Protein AF-A0A0F8WTV7-F1 (afdb_monomer_lite)

Secondary structure (DSSP, 8-state):
----HHHHHHHHHHHHHHHHHHHHHHHHHHHHHHHHHHSTTSPPPP--GGGGGG-HHHHHHHHHHHHHH-PPPSS-HHHHHHHHHHHHHHHHHTTHHHHHT-HHHHHHHHHHHHHHHHHS------HHHHHHHHHHHHHHHHHHIIIIIII--HHHHHHHHHSHHHHTHHHHHHHHHHS--HHHHHHHHHHHHHHHHSTTHIIIII-HHHHHHHHHGGG-TT-----GGG-

Organism: NCBI:txid412755

Structure (mmCIF, N/CA/C/O backbone):
data_AF-A0A0F8WTV7-F1
#
_entry.id   AF-A0A0F8WTV7-F1
#
loop_
_atom_site.group_PDB
_atom_site.id
_atom_site.type_symbol
_atom_site.label_atom_id
_atom_site.label_alt_id
_atom_site.label_comp_id
_atom_site.label_asym_id
_atom_site.label_entity_id
_atom_site.label_seq_id
_atom_site.pdbx_PDB_ins_code
_atom_site.Cartn_x
_atom_site.Cartn_y
_atom_site.Cartn_z
_atom_site.occupancy
_atom_site.B_iso_or_equiv
_atom_site.auth_seq_id
_atom_site.auth_comp_id
_atom_site.auth_asym_id
_atom_site.auth_atom_id
_atom_site.pdbx_PDB_model_num
ATOM 1 N N . MET A 1 1 ? -34.586 13.911 9.807 1.00 38.66 1 MET A N 1
ATOM 2 C CA . MET A 1 1 ? -34.012 13.327 8.574 1.00 38.66 1 MET A CA 1
ATOM 3 C C . MET A 1 1 ? -33.167 12.119 8.953 1.00 38.66 1 MET A C 1
ATOM 5 O O . MET A 1 1 ? -31.987 12.263 9.261 1.00 38.66 1 MET A O 1
ATOM 9 N N . ASP A 1 2 ? -33.785 10.939 8.989 1.00 38.50 2 ASP A N 1
ATOM 10 C CA . ASP A 1 2 ? -33.086 9.672 9.208 1.00 38.50 2 ASP A CA 1
ATOM 11 C C . ASP A 1 2 ? -32.260 9.323 7.970 1.00 38.50 2 ASP A C 1
ATOM 13 O O . ASP A 1 2 ? -32.751 8.773 6.988 1.00 38.50 2 ASP A O 1
ATOM 17 N N . TYR A 1 3 ? -30.975 9.673 7.996 1.00 48.12 3 TYR A N 1
ATOM 18 C CA . TYR A 1 3 ? -30.028 9.154 7.017 1.00 48.12 3 TYR A CA 1
ATOM 19 C C . TYR A 1 3 ? -30.036 7.617 7.092 1.00 48.12 3 TYR A C 1
ATOM 21 O O . TYR A 1 3 ? -29.864 7.082 8.193 1.00 48.12 3 TYR A O 1
ATOM 29 N N . PRO A 1 4 ? -30.131 6.880 5.967 1.00 50.66 4 PRO A N 1
ATOM 30 C CA . PRO A 1 4 ? -30.114 5.419 5.953 1.00 50.66 4 PRO A CA 1
ATOM 31 C C . PRO A 1 4 ? -28.695 4.890 6.238 1.00 50.66 4 PRO A C 1
ATOM 33 O O . PRO A 1 4 ? -28.030 4.273 5.406 1.00 50.66 4 PRO A O 1
ATOM 36 N N . ARG A 1 5 ? -28.197 5.101 7.465 1.00 58.62 5 ARG A N 1
ATOM 37 C CA . ARG A 1 5 ? -26.863 4.684 7.933 1.00 58.62 5 ARG A CA 1
ATOM 38 C C . ARG A 1 5 ? -26.673 3.164 7.905 1.00 58.62 5 ARG A C 1
ATOM 40 O O . ARG A 1 5 ? -25.540 2.696 8.013 1.00 58.62 5 ARG A O 1
ATOM 47 N N . ARG A 1 6 ? -27.757 2.387 7.785 1.00 60.12 6 ARG A N 1
ATOM 48 C CA . ARG A 1 6 ? -27.722 0.920 7.711 1.00 60.12 6 ARG A CA 1
ATOM 49 C C . ARG A 1 6 ? -27.284 0.427 6.329 1.00 60.12 6 ARG A C 1
ATOM 51 O O . ARG A 1 6 ? -26.404 -0.425 6.277 1.00 60.12 6 ARG A O 1
ATOM 58 N N . GLN A 1 7 ? -27.810 0.987 5.237 1.00 66.75 7 GLN A N 1
ATOM 59 C CA . GLN A 1 7 ? -27.483 0.537 3.874 1.00 66.75 7 GLN A CA 1
ATOM 60 C C . GLN A 1 7 ? -26.011 0.797 3.515 1.00 66.75 7 GLN A C 1
ATOM 62 O O . GLN A 1 7 ? -25.337 -0.100 3.021 1.00 66.75 7 GLN A O 1
ATOM 67 N N . ILE A 1 8 ? -25.470 1.962 3.889 1.00 73.31 8 ILE A N 1
ATOM 68 C CA . ILE A 1 8 ? -24.065 2.336 3.621 1.00 73.31 8 ILE A CA 1
ATOM 69 C C . ILE A 1 8 ? -23.065 1.396 4.322 1.00 73.31 8 ILE A C 1
ATOM 71 O O . ILE A 1 8 ? -21.963 1.154 3.831 1.00 73.31 8 ILE A O 1
ATOM 75 N N . LYS A 1 9 ? -23.426 0.842 5.487 1.00 78.56 9 LYS A N 1
ATOM 76 C CA . LYS A 1 9 ? -22.561 -0.117 6.193 1.00 78.56 9 LYS A CA 1
ATOM 77 C C . LYS A 1 9 ? -22.479 -1.450 5.455 1.00 78.56 9 LYS A C 1
ATOM 79 O O . LYS A 1 9 ? -21.385 -1.990 5.328 1.00 78.56 9 LYS A O 1
ATOM 84 N N . TRP A 1 10 ? -23.615 -1.959 4.980 1.00 82.62 10 TRP A N 1
ATOM 85 C CA . TRP A 1 10 ? -23.683 -3.232 4.261 1.00 82.62 10 TRP A CA 1
ATOM 86 C C . TRP A 1 10 ? -22.986 -3.167 2.908 1.00 82.62 10 TRP A C 1
ATOM 88 O O . TRP A 1 10 ? -22.203 -4.061 2.603 1.00 82.62 10 TRP A O 1
ATOM 98 N N . THR A 1 11 ? -23.187 -2.088 2.145 1.00 85.81 11 THR A N 1
ATOM 99 C CA . THR A 1 11 ? -22.494 -1.904 0.861 1.00 85.81 11 THR A CA 1
ATOM 100 C C . THR A 1 11 ? -20.982 -1.866 1.048 1.00 85.81 11 THR A C 1
ATOM 102 O O . THR A 1 11 ? -20.262 -2.547 0.327 1.00 85.81 11 THR A O 1
ATOM 105 N N . ARG A 1 12 ? -20.489 -1.165 2.076 1.00 84.75 12 ARG A N 1
ATOM 106 C CA . ARG A 1 12 ? -19.056 -1.148 2.393 1.00 84.75 12 ARG A CA 1
ATOM 107 C C . ARG A 1 12 ? -18.511 -2.540 2.710 1.00 84.75 12 ARG A C 1
ATOM 109 O O . ARG A 1 12 ? -17.446 -2.886 2.213 1.00 84.75 12 ARG A O 1
ATOM 116 N N . TYR A 1 13 ? -19.213 -3.337 3.517 1.00 87.31 13 TYR A N 1
ATOM 117 C CA . TYR A 1 13 ? -18.761 -4.699 3.829 1.00 87.31 13 TYR A CA 1
ATOM 118 C C . TYR A 1 13 ? -18.781 -5.613 2.613 1.00 87.31 13 TYR A C 1
ATOM 120 O O . TYR A 1 13 ? -17.822 -6.351 2.408 1.00 87.31 13 TYR A O 1
ATOM 128 N N . ALA A 1 14 ? -19.820 -5.517 1.784 1.00 89.31 14 ALA A N 1
ATOM 129 C CA . ALA A 1 14 ? -19.896 -6.264 0.537 1.00 89.31 14 ALA A CA 1
ATOM 130 C C . ALA A 1 14 ? -18.709 -5.934 -0.381 1.00 89.31 14 ALA A C 1
ATOM 132 O O . ALA A 1 14 ? -18.043 -6.846 -0.860 1.00 89.31 14 ALA A O 1
ATOM 133 N N . VAL A 1 15 ? -18.382 -4.646 -0.546 1.00 90.44 15 VAL A N 1
ATOM 134 C CA . VAL A 1 15 ? -17.223 -4.211 -1.342 1.00 90.44 15 VAL A CA 1
ATOM 135 C C . VAL A 1 15 ? -15.911 -4.719 -0.740 1.00 90.44 15 VAL A C 1
ATOM 137 O O . VAL A 1 15 ? -15.100 -5.280 -1.466 1.00 90.44 15 VAL A O 1
ATOM 140 N N . GLN A 1 16 ? -15.709 -4.597 0.576 1.00 91.38 16 GLN A N 1
ATOM 141 C CA . GLN A 1 16 ? -14.491 -5.087 1.234 1.00 91.38 16 GLN A CA 1
ATOM 142 C C . GLN A 1 16 ? -14.294 -6.597 1.035 1.00 91.38 16 GLN A C 1
ATOM 144 O O . GLN A 1 16 ? -13.190 -7.034 0.722 1.00 91.38 16 GLN A O 1
ATOM 149 N N . VAL A 1 17 ? -15.352 -7.396 1.204 1.00 91.38 17 VAL A N 1
ATOM 150 C CA . VAL A 1 17 ? -15.290 -8.854 1.009 1.00 91.38 17 VAL A CA 1
ATOM 151 C C . VAL A 1 17 ? -15.051 -9.198 -0.458 1.00 91.38 17 VAL A C 1
ATOM 153 O O . VAL A 1 17 ? -14.198 -10.033 -0.742 1.00 91.38 17 VAL A O 1
ATOM 156 N N . ALA A 1 18 ? -15.739 -8.530 -1.388 1.00 93.19 18 ALA A N 1
ATOM 157 C CA . ALA A 1 18 ? -15.540 -8.738 -2.819 1.00 93.19 18 ALA A CA 1
ATOM 158 C C . ALA A 1 18 ? -14.096 -8.428 -3.239 1.00 93.19 18 ALA A C 1
ATOM 160 O O . ALA A 1 18 ? -13.468 -9.232 -3.922 1.00 93.19 18 ALA A O 1
ATOM 161 N N . VAL A 1 19 ? -13.534 -7.308 -2.777 1.00 91.88 19 VAL A N 1
ATOM 162 C CA . VAL A 1 19 ? -12.144 -6.944 -3.073 1.00 91.88 19 VAL A CA 1
ATOM 163 C C . VAL A 1 19 ? -11.164 -7.944 -2.460 1.00 91.88 19 VAL A C 1
ATOM 165 O O . VAL A 1 19 ? -10.229 -8.358 -3.138 1.00 91.88 19 VAL A O 1
ATOM 168 N N . LEU A 1 20 ? -11.383 -8.389 -1.218 1.00 92.12 20 LEU A N 1
ATOM 169 C CA . LEU A 1 20 ? -10.546 -9.425 -0.607 1.00 92.12 20 LEU A CA 1
ATOM 170 C C . LEU A 1 20 ? -10.604 -10.747 -1.382 1.00 92.12 20 LEU A C 1
ATOM 172 O O . LEU A 1 20 ? -9.561 -11.363 -1.586 1.00 92.12 20 LEU A O 1
ATOM 176 N N . ALA A 1 21 ? -11.785 -11.152 -1.853 1.00 93.38 21 ALA A N 1
ATOM 177 C CA . ALA A 1 21 ? -11.947 -12.347 -2.676 1.00 93.38 21 ALA A CA 1
ATOM 178 C C . ALA A 1 21 ? -11.215 -12.214 -4.022 1.00 93.38 21 ALA A C 1
ATOM 180 O O . ALA A 1 21 ? -10.501 -13.132 -4.418 1.00 93.38 21 ALA A O 1
ATOM 181 N N . ILE A 1 22 ? -11.313 -11.054 -4.682 1.00 92.44 22 ILE A N 1
ATOM 182 C CA . ILE A 1 22 ? -10.579 -10.763 -5.923 1.00 92.44 22 ILE A CA 1
ATOM 183 C C . ILE A 1 22 ? -9.065 -10.792 -5.679 1.00 92.44 22 ILE A C 1
ATOM 185 O O . ILE A 1 22 ? -8.332 -11.391 -6.461 1.00 92.44 22 ILE A O 1
ATOM 189 N N . CYS A 1 23 ? -8.580 -10.193 -4.587 1.00 91.94 23 CYS A N 1
ATOM 190 C CA . CYS A 1 23 ? -7.160 -10.226 -4.235 1.00 91.94 23 CYS A CA 1
ATOM 191 C C . CYS A 1 23 ? -6.673 -11.649 -3.931 1.00 91.94 23 CYS A C 1
ATOM 193 O O . CYS A 1 23 ? -5.584 -12.012 -4.368 1.00 91.94 23 CYS A O 1
ATOM 195 N N . ALA A 1 24 ? -7.464 -12.454 -3.217 1.00 91.75 24 ALA A N 1
ATOM 196 C CA . ALA A 1 24 ? -7.134 -13.850 -2.937 1.00 91.75 24 ALA A CA 1
ATOM 197 C C . ALA A 1 24 ? -7.081 -14.680 -4.228 1.00 91.75 24 ALA A C 1
ATOM 199 O O . ALA A 1 24 ? -6.135 -15.435 -4.434 1.00 91.75 24 ALA A O 1
ATOM 200 N N . TRP A 1 25 ? -8.045 -14.479 -5.130 1.00 92.06 25 TRP A N 1
ATOM 201 C CA . TRP A 1 25 ? -8.069 -15.121 -6.442 1.00 92.06 25 TRP A CA 1
ATOM 202 C C . TRP A 1 25 ? -6.865 -14.729 -7.307 1.00 92.06 25 TRP A C 1
ATOM 204 O O . TRP A 1 25 ? -6.179 -15.594 -7.847 1.00 92.06 25 TRP A O 1
ATOM 214 N N . ALA A 1 26 ? -6.561 -13.431 -7.403 1.00 90.75 26 ALA A N 1
ATOM 215 C CA . ALA A 1 26 ? -5.402 -12.939 -8.144 1.00 90.75 26 ALA A CA 1
ATOM 216 C C . ALA A 1 26 ? -4.084 -13.458 -7.547 1.00 90.75 26 ALA A C 1
ATOM 218 O O . ALA A 1 26 ? -3.185 -13.845 -8.289 1.00 90.75 26 ALA A O 1
ATOM 219 N N . GLY A 1 27 ? -3.980 -13.519 -6.215 1.00 89.75 27 GLY A N 1
ATOM 220 C CA . GLY A 1 27 ? -2.835 -14.110 -5.523 1.00 89.75 27 GLY A CA 1
ATOM 221 C C . GLY A 1 27 ? -2.682 -15.602 -5.816 1.00 89.75 27 GLY A C 1
ATOM 222 O O . GLY A 1 27 ? -1.573 -16.058 -6.075 1.00 89.75 27 GLY A O 1
ATOM 223 N N . TRP A 1 28 ? -3.788 -16.348 -5.856 1.00 90.19 28 TRP A N 1
ATOM 224 C CA . TRP A 1 28 ? -3.787 -17.766 -6.214 1.00 90.19 28 TRP A CA 1
ATOM 225 C C . TRP A 1 28 ? -3.327 -18.000 -7.660 1.00 90.19 28 TRP A C 1
ATOM 227 O O . TRP A 1 28 ? -2.446 -18.826 -7.901 1.00 90.19 28 TRP A O 1
ATOM 237 N N . GLN A 1 29 ? -3.845 -17.223 -8.616 1.00 89.19 29 GLN A N 1
ATOM 238 C CA . GLN A 1 29 ? -3.387 -17.270 -10.009 1.00 89.19 29 GLN A CA 1
ATOM 239 C C . GLN A 1 29 ? -1.901 -16.914 -10.138 1.00 89.19 29 GLN A C 1
ATOM 241 O O . GLN A 1 29 ? -1.160 -17.600 -10.842 1.00 89.19 29 GLN A O 1
ATOM 246 N N . PHE A 1 30 ? -1.451 -15.877 -9.427 1.00 89.75 30 PHE A N 1
ATOM 247 C CA . PHE A 1 30 ? -0.050 -15.465 -9.436 1.00 89.75 30 PHE A CA 1
ATOM 248 C C . PHE A 1 30 ? 0.874 -16.522 -8.822 1.00 89.75 30 PHE A C 1
ATOM 250 O O . PHE A 1 30 ? 1.953 -16.773 -9.348 1.00 89.75 30 PHE A O 1
ATOM 257 N N . TYR A 1 31 ? 0.439 -17.198 -7.758 1.00 89.31 31 TYR A N 1
ATOM 258 C CA . TYR A 1 31 ? 1.177 -18.310 -7.164 1.00 89.31 31 TYR A CA 1
ATOM 259 C C . TYR A 1 31 ? 1.372 -19.461 -8.158 1.00 89.31 31 TYR A C 1
ATOM 261 O O . TYR A 1 31 ? 2.490 -19.943 -8.322 1.00 89.31 31 TYR A O 1
ATOM 269 N N . HIS A 1 32 ? 0.323 -19.848 -8.891 1.00 86.31 32 HIS A N 1
ATOM 270 C CA . HIS A 1 32 ? 0.440 -20.863 -9.944 1.00 86.31 32 HIS A CA 1
ATOM 271 C C . HIS A 1 32 ? 1.334 -20.424 -11.105 1.00 86.31 32 HIS A C 1
ATOM 273 O O . HIS A 1 32 ? 2.112 -21.234 -11.605 1.00 86.31 32 HIS A O 1
ATOM 279 N N . PHE A 1 33 ? 1.270 -19.148 -11.498 1.00 86.88 33 PHE A N 1
ATOM 280 C CA . PHE A 1 33 ? 2.198 -18.576 -12.473 1.00 86.88 33 PHE A CA 1
ATOM 281 C C . PHE A 1 33 ? 3.649 -18.742 -12.007 1.00 86.88 33 PHE A C 1
ATOM 283 O O . PHE A 1 33 ? 4.464 -19.276 -12.749 1.00 86.88 33 PHE A O 1
ATOM 290 N N . VAL A 1 34 ? 3.971 -18.371 -10.765 1.00 87.06 34 VAL A N 1
ATOM 291 C CA . VAL A 1 34 ? 5.335 -18.514 -10.229 1.00 87.06 34 VAL A CA 1
ATOM 292 C C . VAL A 1 34 ? 5.755 -19.983 -10.126 1.00 87.06 34 VAL A C 1
ATOM 294 O O . VAL A 1 34 ? 6.875 -20.320 -10.508 1.00 87.06 34 VAL A O 1
ATOM 297 N N . LEU A 1 35 ? 4.859 -20.874 -9.687 1.00 85.44 35 LEU A N 1
ATOM 298 C CA . LEU A 1 35 ? 5.129 -22.313 -9.631 1.00 85.44 35 LEU A CA 1
ATOM 299 C C . LEU A 1 35 ? 5.441 -22.916 -11.002 1.00 85.44 35 LEU A C 1
ATOM 301 O O . LEU A 1 35 ? 6.305 -23.781 -11.078 1.00 85.44 35 LEU A O 1
ATOM 305 N N . HIS A 1 36 ? 4.782 -22.463 -12.070 1.00 84.31 36 HIS A N 1
ATOM 306 C CA . HIS A 1 36 ? 5.055 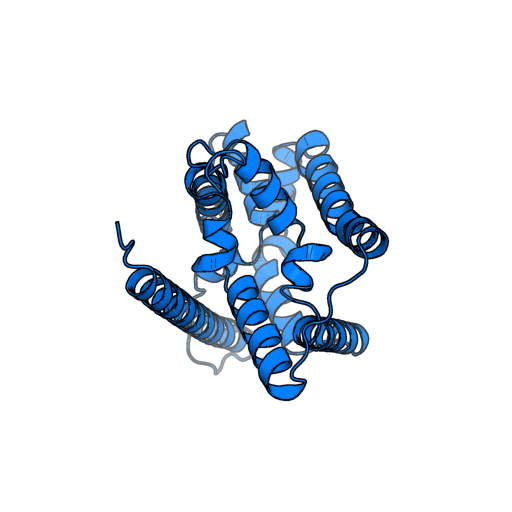-22.927 -13.433 1.00 84.31 36 HIS A CA 1
ATOM 307 C C . HIS A 1 36 ? 6.497 -22.639 -13.874 1.00 84.31 36 HIS A C 1
ATOM 309 O O . HIS A 1 36 ? 7.129 -23.480 -14.508 1.00 84.31 36 HIS A O 1
ATOM 315 N N . TYR A 1 37 ? 7.051 -21.486 -13.487 1.00 81.69 37 TYR A N 1
ATOM 316 C CA . TYR A 1 37 ? 8.451 -21.156 -13.776 1.00 81.69 37 TYR A CA 1
ATOM 317 C C . TYR A 1 37 ? 9.442 -21.805 -12.801 1.00 81.69 37 TYR A C 1
ATOM 319 O O . TYR A 1 37 ? 10.599 -22.005 -13.164 1.00 81.69 37 TYR A O 1
ATOM 327 N N . ALA A 1 38 ? 9.012 -22.149 -11.583 1.00 81.38 38 ALA A N 1
ATOM 328 C CA . ALA A 1 38 ? 9.838 -22.873 -10.614 1.00 81.38 38 ALA A CA 1
ATOM 329 C C . ALA A 1 38 ? 9.904 -24.387 -10.898 1.00 81.38 38 ALA A C 1
ATOM 331 O O . ALA A 1 38 ? 10.934 -25.022 -10.674 1.00 81.38 38 ALA A O 1
ATOM 332 N N . HIS A 1 39 ? 8.816 -24.964 -11.412 1.00 81.31 39 HIS A N 1
ATOM 333 C CA . HIS A 1 39 ? 8.677 -26.377 -11.744 1.00 81.31 39 HIS A CA 1
ATOM 334 C C . HIS A 1 39 ? 8.037 -26.515 -13.137 1.00 81.31 39 HIS A C 1
ATOM 336 O O . HIS A 1 39 ? 6.835 -26.273 -13.273 1.00 81.31 39 HIS A O 1
ATOM 342 N N . PRO A 1 40 ? 8.786 -26.971 -14.162 1.00 72.25 40 PRO A N 1
ATOM 343 C CA . PRO A 1 40 ? 8.299 -27.060 -15.546 1.00 72.25 40 PRO A CA 1
ATOM 344 C C . PRO A 1 40 ? 7.046 -27.932 -15.757 1.00 72.25 40 PRO A C 1
ATOM 346 O O . PRO A 1 40 ? 6.455 -27.910 -16.831 1.00 72.25 40 PRO A O 1
ATOM 349 N N . SER A 1 41 ? 6.650 -28.723 -14.756 1.00 69.88 41 SER A N 1
ATOM 350 C CA . SER A 1 41 ? 5.479 -29.605 -14.768 1.00 69.88 41 SER A CA 1
ATOM 351 C C . SER A 1 41 ? 4.177 -28.949 -14.284 1.00 69.88 41 SER A C 1
ATOM 353 O O . SER A 1 41 ? 3.125 -29.585 -14.356 1.00 69.88 41 SER A O 1
ATOM 355 N N . ALA A 1 42 ? 4.208 -27.710 -13.778 1.00 69.62 42 ALA A N 1
ATOM 356 C CA . ALA A 1 42 ? 2.994 -27.026 -13.325 1.00 69.62 42 ALA A CA 1
ATOM 357 C C . ALA A 1 42 ? 2.154 -26.513 -14.517 1.00 69.62 42 ALA A C 1
ATOM 359 O O . ALA A 1 42 ? 2.711 -26.205 -15.571 1.00 69.62 42 ALA A O 1
ATOM 360 N N . PRO A 1 43 ? 0.820 -26.383 -14.387 1.00 69.44 43 PRO A N 1
ATOM 361 C CA . PRO A 1 43 ? -0.024 -25.836 -15.449 1.00 69.44 43 PRO A CA 1
ATOM 362 C C . PRO A 1 43 ? 0.328 -24.366 -15.754 1.00 69.44 43 PRO A C 1
ATOM 364 O O . PRO A 1 43 ? 0.687 -23.630 -14.831 1.00 69.44 43 PRO A O 1
ATOM 367 N N . PRO A 1 44 ? 0.209 -23.911 -17.017 1.00 68.81 44 PRO A N 1
ATOM 368 C CA . PRO A 1 44 ? 0.526 -22.537 -17.392 1.00 68.81 44 PRO A CA 1
ATOM 369 C C . PRO A 1 44 ? -0.403 -21.555 -16.668 1.00 68.81 44 PRO A C 1
ATOM 371 O O . PRO A 1 44 ? -1.626 -21.613 -16.800 1.00 68.81 44 PRO A O 1
ATOM 374 N N . GLY A 1 45 ? 0.187 -20.652 -15.885 1.00 67.12 45 GLY A N 1
ATOM 375 C CA . GLY A 1 45 ? -0.520 -19.551 -15.234 1.00 67.12 45 GLY A CA 1
ATOM 376 C C . GLY A 1 45 ? -0.458 -18.268 -16.063 1.00 67.12 45 GLY A C 1
ATOM 377 O O . GLY A 1 45 ? 0.460 -18.072 -16.854 1.00 67.12 45 GLY A O 1
ATOM 378 N N . VAL A 1 46 ? -1.411 -17.359 -15.852 1.00 80.00 46 VAL A N 1
ATOM 379 C CA . VAL A 1 46 ? -1.354 -15.983 -16.372 1.00 80.00 46 VAL A CA 1
ATOM 380 C C . VAL A 1 46 ? -0.950 -15.058 -15.229 1.00 80.00 46 VAL A C 1
ATOM 382 O O . VAL A 1 46 ? -1.506 -15.157 -14.136 1.00 80.00 46 VAL A O 1
ATOM 385 N N . ARG A 1 47 ? -0.004 -14.145 -15.473 1.00 83.31 47 ARG A N 1
ATOM 386 C CA . ARG A 1 47 ? 0.378 -13.102 -14.510 1.00 83.31 47 ARG A CA 1
ATOM 387 C C . ARG A 1 47 ? -0.766 -12.083 -14.380 1.00 83.31 47 ARG A C 1
ATOM 389 O O . ARG A 1 47 ? -1.026 -11.364 -15.347 1.00 83.31 47 ARG A O 1
ATOM 396 N N . PRO A 1 48 ? -1.455 -11.980 -13.227 1.00 86.31 48 PRO A N 1
ATOM 397 C CA . PRO A 1 48 ? -2.567 -11.054 -13.094 1.00 86.31 48 PRO A CA 1
ATOM 398 C C . PRO A 1 48 ? -2.050 -9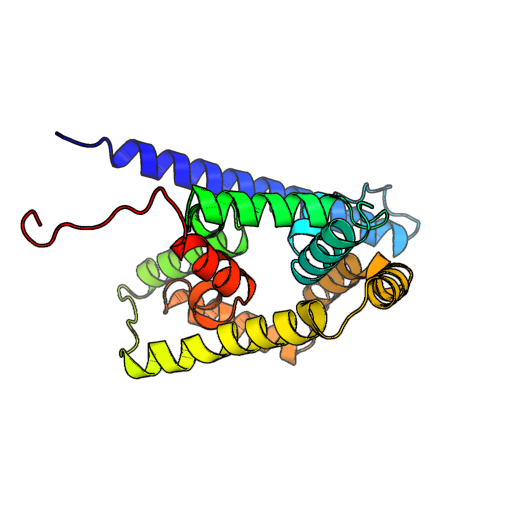.618 -12.895 1.00 86.31 48 PRO A C 1
ATOM 400 O O . PRO A 1 48 ? -1.251 -9.378 -11.986 1.00 86.31 48 PRO A O 1
ATOM 403 N N . PRO A 1 49 ? -2.546 -8.627 -13.662 1.00 86.00 49 PRO A N 1
ATOM 404 C CA . PRO A 1 49 ? -2.089 -7.234 -13.564 1.00 86.00 49 PRO A CA 1
ATOM 405 C C . PRO A 1 49 ? -2.406 -6.598 -12.202 1.00 86.00 49 PRO A C 1
ATOM 407 O O . PRO A 1 49 ? -1.765 -5.638 -11.785 1.00 86.00 49 PRO A O 1
ATOM 410 N N . SER A 1 50 ? -3.377 -7.149 -11.469 1.00 86.25 50 SER A N 1
ATOM 411 C CA . SER A 1 50 ? -3.778 -6.679 -10.140 1.00 86.25 50 SER A CA 1
ATOM 412 C C . SER A 1 50 ? -2.651 -6.735 -9.103 1.00 86.25 50 SER A C 1
ATOM 414 O O . SER A 1 50 ? -2.688 -5.974 -8.136 1.00 86.25 50 SER A O 1
ATOM 416 N N . VAL A 1 51 ? -1.649 -7.603 -9.292 1.00 87.00 51 VAL A N 1
ATOM 417 C CA . VAL A 1 51 ? -0.517 -7.754 -8.359 1.00 87.00 51 VAL A CA 1
ATOM 418 C C . VAL A 1 51 ? 0.340 -6.487 -8.318 1.00 87.00 51 VAL A C 1
ATOM 420 O O . VAL A 1 51 ? 0.838 -6.116 -7.258 1.00 87.00 51 VAL A O 1
ATOM 423 N N . GLU A 1 52 ? 0.420 -5.748 -9.426 1.00 85.88 52 GLU A N 1
ATOM 424 C CA . GLU A 1 52 ? 1.173 -4.489 -9.513 1.00 85.88 52 GLU A CA 1
ATOM 425 C C . GLU A 1 52 ? 0.605 -3.401 -8.586 1.00 85.88 52 GLU A C 1
ATOM 427 O O . GLU A 1 52 ? 1.325 -2.500 -8.157 1.00 85.88 52 GLU A O 1
ATOM 432 N N . GLY A 1 53 ? -0.665 -3.523 -8.179 1.00 85.56 53 GLY A N 1
ATOM 433 C CA . GLY A 1 53 ? -1.286 -2.641 -7.190 1.00 85.56 53 GLY A CA 1
ATOM 434 C C . GLY A 1 53 ? -0.640 -2.704 -5.800 1.00 85.56 53 GLY A C 1
ATOM 435 O O . GLY A 1 53 ? -0.773 -1.758 -5.021 1.00 85.56 53 GLY A O 1
ATOM 436 N N . PHE A 1 54 ? 0.091 -3.779 -5.487 1.00 86.25 54 PHE A N 1
ATOM 437 C CA . PHE A 1 54 ? 0.841 -3.919 -4.234 1.00 86.25 54 PHE A CA 1
ATOM 438 C C . PHE A 1 54 ? 2.228 -3.261 -4.278 1.00 86.25 54 PHE A C 1
ATOM 440 O O . PHE A 1 54 ? 2.921 -3.242 -3.261 1.00 86.25 54 PHE A O 1
ATOM 447 N N . LEU A 1 55 ? 2.615 -2.663 -5.414 1.00 88.25 55 LEU A N 1
ATOM 448 C CA . LEU A 1 55 ? 3.913 -2.019 -5.625 1.00 88.25 55 LEU A CA 1
ATOM 449 C C . LEU A 1 55 ? 3.790 -0.495 -5.778 1.00 88.25 55 LEU A C 1
ATOM 451 O O . LEU A 1 55 ? 4.020 0.060 -6.856 1.00 88.25 55 LEU A O 1
ATOM 455 N N . PRO A 1 56 ? 3.484 0.233 -4.686 1.00 84.69 56 PRO A N 1
ATOM 456 C CA . PRO A 1 56 ? 3.242 1.672 -4.740 1.00 84.69 56 PRO A CA 1
ATOM 457 C C . PRO A 1 56 ? 4.484 2.474 -5.145 1.00 84.69 56 PRO A C 1
ATOM 459 O O . PRO A 1 56 ? 4.348 3.543 -5.730 1.00 84.69 56 PRO A O 1
ATOM 462 N N . ILE A 1 57 ? 5.691 1.971 -4.854 1.00 87.81 57 ILE A N 1
ATOM 463 C CA . ILE A 1 57 ? 6.951 2.609 -5.260 1.00 87.81 57 ILE A CA 1
ATOM 464 C C . ILE A 1 57 ? 7.084 2.580 -6.788 1.00 87.81 57 ILE A C 1
ATOM 466 O O . ILE A 1 57 ? 7.367 3.611 -7.394 1.00 87.81 57 ILE A O 1
ATOM 470 N N . GLY A 1 58 ? 6.808 1.424 -7.404 1.00 87.12 58 GLY A N 1
ATOM 471 C CA . GLY A 1 58 ? 6.778 1.278 -8.859 1.00 87.12 58 GLY A CA 1
ATOM 472 C C . GLY A 1 58 ? 5.719 2.181 -9.489 1.00 87.12 58 GLY A C 1
ATOM 473 O O . GLY A 1 58 ? 6.031 2.924 -10.414 1.00 87.12 58 GLY A O 1
ATOM 474 N N . GLY A 1 59 ? 4.512 2.217 -8.913 1.00 89.44 59 GLY A N 1
ATOM 475 C CA . GLY A 1 59 ? 3.443 3.120 -9.355 1.00 89.44 59 GLY A CA 1
ATOM 476 C C . GLY A 1 59 ? 3.815 4.607 -9.270 1.00 89.44 59 GLY A C 1
ATOM 477 O O . GLY A 1 59 ? 3.512 5.370 -10.187 1.00 89.44 59 GLY A O 1
ATOM 478 N N . PHE A 1 60 ? 4.523 5.030 -8.216 1.00 91.38 60 PHE A N 1
ATOM 479 C CA . PHE A 1 60 ? 4.986 6.414 -8.074 1.00 91.38 60 PHE A CA 1
ATOM 480 C C . PHE A 1 60 ? 6.080 6.777 -9.088 1.00 91.38 60 PHE A C 1
ATOM 482 O O . PHE A 1 60 ? 6.019 7.848 -9.695 1.00 91.38 60 PHE A O 1
ATOM 489 N N . MET A 1 61 ? 7.046 5.880 -9.317 1.00 90.25 61 MET A N 1
ATOM 490 C CA . MET A 1 61 ? 8.068 6.056 -10.356 1.00 90.25 61 MET A CA 1
ATOM 491 C C . MET A 1 61 ? 7.438 6.140 -11.749 1.00 90.25 61 MET A C 1
ATOM 493 O O . MET A 1 61 ? 7.776 7.045 -12.511 1.00 90.25 61 MET A O 1
ATOM 497 N N . ALA A 1 62 ? 6.484 5.255 -12.057 1.00 90.31 62 ALA A N 1
ATOM 498 C CA . ALA A 1 62 ? 5.783 5.240 -13.337 1.00 90.31 62 ALA A CA 1
ATOM 499 C C . ALA A 1 62 ? 4.949 6.515 -13.546 1.00 90.31 62 ALA A C 1
ATOM 501 O O . ALA A 1 62 ? 4.976 7.096 -14.629 1.00 90.31 62 ALA A O 1
ATOM 502 N N . LEU A 1 63 ? 4.284 7.017 -12.496 1.00 90.88 63 LEU A N 1
ATOM 503 C CA . LEU A 1 63 ? 3.576 8.299 -12.543 1.00 90.88 63 LEU A CA 1
ATOM 504 C C . LEU A 1 63 ? 4.527 9.463 -12.844 1.00 90.88 63 LEU A C 1
ATOM 506 O O . LEU A 1 63 ? 4.234 10.275 -13.719 1.00 90.88 63 LEU A O 1
ATOM 510 N N . LYS A 1 64 ? 5.667 9.551 -12.146 1.00 89.81 64 LYS A N 1
ATOM 511 C CA . LYS A 1 64 ? 6.660 10.603 -12.403 1.00 89.81 64 LYS A CA 1
ATOM 512 C C . LYS A 1 64 ? 7.220 10.508 -13.822 1.00 89.81 64 LYS A C 1
ATOM 514 O O . LYS A 1 64 ? 7.337 11.531 -14.491 1.00 89.81 64 LYS A O 1
ATOM 519 N N . TYR A 1 65 ? 7.562 9.301 -14.268 1.00 90.31 65 TYR A N 1
ATOM 520 C CA . TYR A 1 65 ? 8.068 9.070 -15.615 1.00 90.31 65 TYR A CA 1
ATOM 521 C C . TYR A 1 65 ? 7.057 9.552 -16.658 1.00 90.31 65 TYR A C 1
ATOM 523 O O . TYR A 1 65 ? 7.395 10.409 -17.468 1.00 90.31 65 TYR A O 1
ATOM 531 N N . PHE A 1 66 ? 5.794 9.132 -16.545 1.00 91.75 66 PHE A N 1
ATOM 532 C CA . PHE A 1 66 ? 4.715 9.566 -17.431 1.00 91.75 66 PHE A CA 1
ATOM 533 C C . PHE A 1 66 ? 4.517 11.089 -17.444 1.00 91.75 66 PHE A C 1
ATOM 535 O O . PHE A 1 66 ? 4.346 11.680 -18.510 1.00 91.75 66 PHE A O 1
ATOM 542 N N . LEU A 1 67 ? 4.563 11.753 -16.284 1.00 90.81 67 LEU A N 1
ATOM 543 C CA . LEU A 1 67 ? 4.415 13.211 -16.210 1.00 90.81 67 LEU A CA 1
ATOM 544 C C . LEU A 1 67 ? 5.530 13.960 -16.954 1.00 90.81 67 LEU A C 1
ATOM 546 O O . LEU A 1 67 ? 5.274 15.036 -17.492 1.00 90.81 67 LEU A O 1
ATOM 550 N N . LEU A 1 68 ? 6.740 13.396 -16.996 1.00 89.75 68 LEU A N 1
ATOM 551 C CA . LEU A 1 68 ? 7.910 14.030 -17.606 1.00 89.75 68 LEU A CA 1
ATOM 552 C C . LEU A 1 68 ? 8.104 13.648 -19.079 1.00 89.75 68 LEU A C 1
ATOM 554 O O . LEU A 1 68 ? 8.501 14.497 -19.870 1.00 89.75 68 LEU A O 1
ATOM 558 N N . THR A 1 69 ? 7.828 12.399 -19.461 1.00 88.75 69 THR A N 1
ATOM 559 C CA . THR A 1 69 ? 8.104 11.876 -20.813 1.00 88.75 69 THR A CA 1
ATOM 560 C C . THR A 1 69 ? 6.854 11.664 -21.660 1.00 88.75 69 THR A C 1
ATOM 562 O O . THR A 1 69 ? 6.976 11.481 -22.866 1.00 88.75 69 THR A O 1
ATOM 565 N N . ARG A 1 70 ? 5.658 11.684 -21.052 1.00 89.62 70 ARG A N 1
ATOM 566 C CA . ARG A 1 70 ? 4.371 11.290 -21.666 1.00 89.62 70 ARG A CA 1
ATOM 567 C C . ARG A 1 70 ? 4.300 9.827 -22.118 1.00 89.62 70 ARG A C 1
ATOM 569 O O . ARG A 1 70 ? 3.355 9.454 -22.807 1.00 89.62 70 ARG A O 1
ATOM 576 N N . ILE A 1 71 ? 5.250 8.992 -21.698 1.00 86.00 71 ILE A N 1
ATOM 577 C CA . ILE A 1 71 ? 5.311 7.566 -22.034 1.00 86.00 71 ILE A CA 1
ATOM 578 C C . ILE A 1 71 ? 4.847 6.748 -20.825 1.00 86.00 71 ILE A C 1
ATOM 580 O O . ILE A 1 71 ? 5.250 7.015 -19.691 1.00 86.00 71 ILE A O 1
ATOM 584 N N . ILE A 1 72 ? 3.980 5.763 -21.063 1.00 84.38 72 ILE A N 1
ATOM 585 C CA . ILE A 1 72 ? 3.537 4.809 -20.039 1.00 84.38 72 ILE A CA 1
ATOM 586 C C . ILE A 1 72 ? 4.610 3.726 -19.890 1.00 84.38 72 ILE A C 1
ATOM 588 O O . ILE A 1 72 ? 5.167 3.278 -20.890 1.00 84.38 72 ILE A O 1
ATOM 592 N N . ASP A 1 73 ? 4.892 3.316 -18.652 1.00 78.50 73 ASP A N 1
ATOM 593 C CA . ASP A 1 73 ? 5.823 2.221 -18.371 1.00 78.50 73 ASP A CA 1
ATOM 594 C C . ASP A 1 73 ? 5.398 0.937 -19.120 1.00 78.50 73 ASP A C 1
ATOM 596 O O . ASP A 1 73 ? 4.285 0.449 -18.896 1.00 78.50 73 ASP A O 1
ATOM 600 N N . PRO A 1 74 ? 6.250 0.387 -20.008 1.00 74.00 74 PRO A N 1
ATOM 601 C CA . PRO A 1 74 ? 5.928 -0.814 -20.769 1.00 74.00 74 PRO A CA 1
ATOM 602 C C . PRO A 1 74 ? 5.956 -2.103 -19.932 1.00 74.00 74 PRO A C 1
ATOM 604 O O . PRO A 1 74 ? 5.424 -3.113 -20.387 1.00 74.00 74 PRO A O 1
ATOM 607 N N . ILE A 1 75 ? 6.575 -2.103 -18.744 1.00 78.25 75 ILE A N 1
ATOM 608 C CA . ILE A 1 75 ? 6.773 -3.317 -17.933 1.00 78.25 75 ILE A CA 1
ATOM 609 C C . ILE A 1 75 ? 5.630 -3.506 -16.934 1.00 78.25 75 ILE A C 1
ATOM 611 O O . ILE A 1 75 ? 5.043 -4.589 -16.877 1.00 78.25 75 ILE A O 1
ATOM 615 N N . HIS A 1 76 ? 5.290 -2.459 -16.174 1.00 79.62 76 HIS A N 1
ATOM 616 C CA . HIS A 1 76 ? 4.209 -2.485 -15.183 1.00 79.62 76 HIS A CA 1
ATOM 617 C C . HIS A 1 76 ? 3.156 -1.385 -15.427 1.00 79.62 76 HIS A C 1
ATOM 619 O O . HIS A 1 76 ? 2.951 -0.494 -14.589 1.00 79.62 76 HIS A O 1
ATOM 625 N N . PRO A 1 77 ? 2.437 -1.426 -16.570 1.00 83.69 77 PRO A N 1
ATOM 626 C CA . PRO A 1 77 ? 1.444 -0.408 -16.908 1.00 83.69 77 PRO A CA 1
ATOM 627 C C . PRO A 1 77 ? 0.247 -0.407 -15.945 1.00 83.69 77 PRO A C 1
ATOM 629 O O . PRO A 1 77 ? -0.372 0.639 -15.726 1.00 83.69 77 PRO A O 1
ATOM 632 N N . ALA A 1 78 ? -0.084 -1.551 -15.333 1.00 84.88 78 ALA A N 1
ATOM 633 C CA . ALA A 1 78 ? -1.199 -1.636 -14.396 1.00 84.88 78 ALA A CA 1
ATOM 634 C C . ALA A 1 78 ? -0.858 -0.960 -13.061 1.00 84.88 78 ALA A C 1
ATOM 636 O O . ALA A 1 78 ? -1.719 -0.294 -12.482 1.00 84.88 78 ALA A O 1
ATOM 637 N N . GLY A 1 79 ? 0.399 -1.043 -12.612 1.00 85.69 79 GLY A N 1
ATOM 638 C CA . GLY A 1 79 ? 0.892 -0.332 -11.431 1.00 85.69 79 GLY A CA 1
ATOM 639 C C . GLY A 1 79 ? 0.659 1.180 -11.515 1.00 85.69 79 GLY A C 1
ATOM 640 O O . GLY A 1 79 ? 0.163 1.782 -10.560 1.00 85.69 79 GLY A O 1
ATOM 641 N N . PHE A 1 80 ? 0.924 1.784 -12.680 1.00 87.62 80 PHE A N 1
ATOM 642 C CA . PHE A 1 80 ? 0.622 3.195 -12.945 1.00 87.62 80 PHE A CA 1
ATOM 643 C C . PHE A 1 80 ? -0.876 3.502 -12.817 1.00 87.62 80 PHE A C 1
ATOM 645 O O . PHE A 1 80 ? -1.256 4.408 -12.073 1.00 87.62 80 PHE A O 1
ATOM 652 N N . ILE A 1 81 ? -1.731 2.737 -13.504 1.00 88.44 81 ILE A N 1
ATOM 653 C CA . ILE A 1 81 ? -3.182 2.984 -13.538 1.00 88.44 81 ILE A CA 1
ATOM 654 C C . ILE A 1 81 ? -3.797 2.824 -12.144 1.00 88.44 81 ILE A C 1
ATOM 656 O O . ILE A 1 81 ? -4.572 3.678 -11.709 1.00 88.44 81 ILE A O 1
ATOM 660 N N . ILE A 1 82 ? -3.437 1.762 -11.417 1.00 88.50 82 ILE A N 1
ATOM 661 C CA . ILE A 1 82 ? -3.947 1.500 -10.064 1.00 88.50 82 ILE A CA 1
ATOM 662 C C . ILE A 1 82 ? -3.495 2.607 -9.108 1.00 88.50 82 ILE A C 1
ATOM 664 O O . ILE A 1 82 ? -4.299 3.113 -8.319 1.00 88.50 82 ILE A O 1
ATOM 668 N N . PHE A 1 83 ? -2.229 3.026 -9.193 1.00 89.62 83 PHE A N 1
ATOM 669 C CA . PHE A 1 83 ? -1.704 4.102 -8.359 1.00 89.62 83 PHE A CA 1
ATOM 670 C C . PHE A 1 83 ? -2.386 5.441 -8.662 1.00 89.62 83 PHE A C 1
ATOM 672 O O . PHE A 1 83 ? -2.849 6.111 -7.739 1.00 89.62 83 PHE A O 1
ATOM 679 N N . ALA A 1 84 ? -2.533 5.800 -9.940 1.00 88.44 84 ALA A N 1
ATOM 680 C CA . ALA A 1 84 ? -3.244 7.004 -10.362 1.00 88.44 84 ALA A CA 1
ATOM 681 C C . ALA A 1 84 ? -4.714 6.984 -9.910 1.00 88.44 84 ALA A C 1
ATOM 683 O O . ALA A 1 84 ? -5.195 7.955 -9.324 1.00 88.44 84 ALA A O 1
ATOM 684 N N . GLY A 1 85 ? -5.411 5.858 -10.090 1.00 88.06 85 GLY A N 1
ATOM 685 C CA . GLY A 1 85 ? -6.779 5.667 -9.609 1.00 88.06 85 GLY A CA 1
ATOM 686 C C . GLY A 1 85 ? -6.891 5.824 -8.091 1.00 88.06 85 GLY A C 1
ATOM 687 O O . GLY A 1 85 ? -7.834 6.436 -7.585 1.00 88.06 85 GLY A O 1
ATOM 688 N N . ALA A 1 86 ? -5.898 5.356 -7.340 1.00 87.25 86 ALA A N 1
ATOM 689 C CA . ALA A 1 86 ? -5.875 5.552 -5.901 1.00 87.25 86 ALA A CA 1
ATOM 690 C C . ALA A 1 86 ? -5.631 7.008 -5.476 1.00 87.25 86 ALA A C 1
ATOM 692 O O . ALA A 1 86 ? -6.250 7.477 -4.520 1.00 87.25 86 ALA A O 1
ATOM 693 N N . LEU A 1 87 ? -4.782 7.750 -6.194 1.00 88.31 87 LEU A N 1
ATOM 694 C CA . LEU A 1 87 ? -4.602 9.187 -5.963 1.00 88.31 87 LEU A CA 1
ATOM 695 C C . LEU A 1 87 ? -5.889 9.961 -6.264 1.00 88.31 87 LEU A C 1
ATOM 697 O O . LEU A 1 87 ? -6.306 10.790 -5.458 1.00 88.31 87 LEU A O 1
ATOM 701 N N . LEU A 1 88 ? -6.551 9.652 -7.383 1.00 87.44 88 LEU A N 1
ATOM 702 C CA . LEU A 1 88 ? -7.819 10.273 -7.767 1.00 87.44 88 LEU A CA 1
ATOM 703 C C . LEU A 1 88 ? -8.912 9.970 -6.742 1.00 87.44 88 LEU A C 1
ATOM 705 O O . LEU A 1 88 ? -9.584 10.877 -6.257 1.00 87.44 88 LEU A O 1
ATOM 709 N N . THR A 1 89 ? -9.060 8.709 -6.339 1.00 85.06 89 THR A N 1
ATOM 710 C CA . THR A 1 89 ? -10.027 8.348 -5.294 1.00 85.06 89 THR A CA 1
ATOM 711 C C . THR A 1 89 ? -9.685 8.980 -3.948 1.00 85.06 89 THR A C 1
ATOM 713 O O . THR A 1 89 ? -10.604 9.320 -3.208 1.00 85.06 89 THR A O 1
ATOM 716 N N . ALA A 1 90 ? -8.413 9.212 -3.619 1.00 84.19 90 ALA A N 1
ATOM 717 C CA . ALA A 1 90 ? -8.058 9.967 -2.421 1.00 84.19 90 ALA A CA 1
ATOM 718 C C . ALA A 1 90 ? -8.368 11.468 -2.541 1.00 84.19 90 ALA A C 1
ATOM 720 O O . ALA A 1 90 ? -8.793 12.087 -1.564 1.00 84.19 90 ALA A O 1
ATOM 721 N N . LEU A 1 91 ? -8.222 12.047 -3.733 1.00 83.50 91 LEU A N 1
ATOM 722 C CA . LEU A 1 91 ? -8.563 13.442 -4.000 1.00 83.50 91 LEU A CA 1
ATOM 723 C C . LEU A 1 91 ? -10.080 13.670 -3.944 1.00 83.50 91 LEU A C 1
ATOM 725 O O . LEU A 1 91 ? -10.538 14.608 -3.298 1.00 83.50 91 LEU A O 1
ATOM 729 N N . PHE A 1 92 ? -10.882 12.791 -4.545 1.00 81.69 92 PHE A N 1
ATOM 730 C CA . PHE A 1 92 ? -12.339 12.944 -4.569 1.00 81.69 92 PHE A CA 1
ATOM 731 C C . PHE A 1 92 ? -13.014 12.357 -3.328 1.00 81.69 92 PHE A C 1
ATOM 733 O O . PHE A 1 92 ? -13.808 13.028 -2.683 1.00 81.69 92 PHE A O 1
ATOM 740 N N . ALA A 1 93 ? -12.671 11.130 -2.941 1.00 78.12 93 ALA A N 1
ATOM 741 C CA . ALA A 1 93 ? -13.324 10.392 -1.858 1.00 78.12 93 ALA A CA 1
ATOM 742 C C . ALA A 1 93 ? -12.502 10.353 -0.553 1.00 78.12 93 ALA A C 1
ATOM 744 O O . ALA A 1 93 ? -12.777 9.545 0.341 1.00 78.12 93 ALA A O 1
ATOM 745 N N . ARG A 1 94 ? -11.503 11.230 -0.395 1.00 77.19 94 ARG A N 1
ATOM 746 C CA . ARG A 1 94 ? -10.702 11.390 0.828 1.00 77.19 94 ARG A CA 1
ATOM 747 C C . ARG A 1 94 ? -10.028 10.083 1.279 1.00 77.19 94 ARG A C 1
ATOM 749 O O . ARG A 1 94 ? -9.092 9.597 0.663 1.00 77.19 94 ARG A O 1
ATOM 756 N N . LYS A 1 95 ? -10.491 9.479 2.379 1.00 70.62 95 LYS A N 1
ATOM 757 C CA . LYS A 1 95 ? -9.993 8.183 2.890 1.00 70.62 95 LYS A CA 1
ATOM 758 C C . LYS A 1 95 ? -10.789 6.988 2.341 1.00 70.62 95 LYS A C 1
ATOM 760 O O . LYS A 1 95 ? -10.721 5.898 2.907 1.00 70.62 95 LYS A O 1
ATOM 765 N N . GLY A 1 96 ? -11.550 7.194 1.264 1.00 73.44 96 GLY A N 1
ATOM 766 C CA . GLY A 1 96 ? -12.391 6.189 0.620 1.00 73.44 96 GLY A CA 1
ATOM 767 C C . GLY A 1 96 ? -11.591 4.976 0.160 1.00 73.44 96 GLY A C 1
ATOM 768 O O . GLY A 1 96 ? -11.937 3.860 0.532 1.00 73.44 96 GLY A O 1
ATOM 769 N N . PHE A 1 97 ? -10.460 5.183 -0.523 1.00 82.38 97 PHE A N 1
ATOM 770 C CA . PHE A 1 97 ? -9.623 4.083 -1.016 1.00 82.38 97 PHE A CA 1
ATOM 771 C C . PHE A 1 97 ? -9.165 3.142 0.108 1.00 82.38 97 PHE A C 1
ATOM 773 O O . PHE A 1 97 ? -9.450 1.946 0.077 1.00 82.38 97 PHE A O 1
ATOM 780 N N . CYS A 1 98 ? -8.529 3.685 1.153 1.00 80.19 98 CYS A N 1
ATOM 781 C CA . CYS A 1 98 ? -8.019 2.888 2.272 1.00 80.19 98 CYS A CA 1
ATOM 782 C C . CYS A 1 98 ? -9.120 2.155 3.056 1.00 80.19 98 CYS A C 1
ATOM 784 O O . CYS A 1 98 ? -8.830 1.139 3.678 1.00 80.19 98 CYS A O 1
ATOM 786 N N . SER A 1 99 ? -10.357 2.669 3.056 1.00 80.00 99 SER A N 1
ATOM 787 C CA . SER A 1 99 ? -11.477 2.064 3.788 1.00 80.00 99 SER A CA 1
ATOM 788 C C . SER A 1 99 ? -12.328 1.107 2.949 1.00 80.00 99 SER A C 1
ATOM 790 O O . SER A 1 99 ? -13.024 0.296 3.552 1.00 80.00 99 SER A O 1
ATOM 792 N N . TRP A 1 100 ? -12.346 1.219 1.620 1.00 82.56 100 TRP A N 1
ATOM 793 C CA . TRP A 1 100 ? -13.238 0.430 0.757 1.00 82.56 100 TRP A CA 1
ATOM 794 C C . TRP A 1 100 ? -12.477 -0.545 -0.138 1.00 82.56 100 TRP A C 1
ATOM 796 O O . TRP A 1 100 ? -12.908 -1.681 -0.289 1.00 82.56 100 TRP A O 1
ATOM 806 N N . VAL A 1 101 ? -11.355 -0.107 -0.715 1.00 86.31 101 VAL A N 1
ATOM 807 C CA . VAL A 1 101 ? -10.646 -0.831 -1.783 1.00 86.31 101 VAL A CA 1
ATOM 808 C C . VAL A 1 101 ? -9.336 -1.439 -1.289 1.00 86.31 101 VAL A C 1
ATOM 810 O O . VAL A 1 101 ? -8.905 -2.465 -1.789 1.00 86.31 101 VAL A O 1
ATOM 813 N N . CYS A 1 102 ? -8.674 -0.852 -0.291 1.00 88.69 102 CYS A N 1
ATOM 814 C CA . CYS A 1 102 ? -7.404 -1.397 0.180 1.00 88.69 102 CYS A CA 1
ATOM 815 C C . CYS A 1 102 ? -7.612 -2.750 0.900 1.00 88.69 102 CYS A C 1
ATOM 817 O O . CYS A 1 102 ? -8.265 -2.778 1.954 1.00 88.69 102 CYS A O 1
ATOM 819 N N . PRO A 1 103 ? -7.022 -3.861 0.410 1.00 89.06 103 PRO A N 1
ATOM 820 C CA . PRO A 1 103 ? -7.157 -5.169 1.052 1.00 89.06 103 PRO A CA 1
ATOM 821 C C . PRO A 1 103 ? -6.469 -5.187 2.421 1.00 89.06 103 PRO A C 1
ATOM 823 O O . PRO A 1 103 ? -7.040 -5.675 3.391 1.00 89.06 103 PRO A O 1
ATOM 826 N N . VAL A 1 104 ? -5.296 -4.553 2.546 1.00 88.31 104 VAL A N 1
ATOM 827 C CA . VAL A 1 104 ? -4.559 -4.442 3.819 1.00 88.31 104 VAL A CA 1
ATOM 828 C C . VAL A 1 104 ? -5.347 -3.631 4.853 1.00 88.31 104 VAL A C 1
ATOM 830 O O . VAL A 1 104 ? -5.405 -4.002 6.024 1.00 88.31 104 VAL A O 1
ATOM 833 N N . GLY A 1 105 ? -6.000 -2.547 4.422 1.00 87.62 105 GLY A N 1
ATOM 834 C CA . GLY A 1 105 ? -6.881 -1.755 5.283 1.00 87.62 105 GLY A CA 1
ATOM 835 C C . GLY A 1 105 ? -8.087 -2.558 5.765 1.00 87.62 105 GLY A C 1
ATOM 836 O O . GLY A 1 105 ? -8.407 -2.533 6.952 1.00 87.62 105 GLY A O 1
ATOM 837 N N . SER A 1 106 ? -8.701 -3.329 4.865 1.00 89.31 106 SER A N 1
ATOM 838 C CA . SER A 1 106 ? -9.826 -4.211 5.190 1.00 89.31 106 SER A CA 1
ATOM 839 C C . SER A 1 106 ? -9.416 -5.301 6.183 1.00 89.31 106 SER A C 1
ATOM 841 O O . SER A 1 106 ? -10.069 -5.466 7.210 1.00 89.31 106 SER A O 1
ATOM 843 N N . LEU A 1 107 ? -8.291 -5.986 5.946 1.00 89.94 107 LEU A N 1
ATOM 844 C CA . LEU A 1 107 ? -7.736 -6.987 6.864 1.00 89.94 107 LEU A CA 1
ATOM 845 C C . LEU A 1 107 ? -7.446 -6.395 8.246 1.00 89.94 107 LEU A C 1
ATOM 847 O O . LEU A 1 107 ? -7.829 -6.979 9.256 1.00 89.94 107 LEU A O 1
ATOM 851 N N . SER A 1 108 ? -6.836 -5.208 8.300 1.00 88.44 108 SER A N 1
ATOM 852 C CA . SER A 1 108 ? -6.566 -4.515 9.561 1.00 88.44 108 SER A CA 1
ATOM 853 C C . SER A 1 108 ? -7.860 -4.117 10.289 1.00 88.44 108 SER A C 1
ATOM 855 O O . SER A 1 108 ? -7.928 -4.211 11.517 1.00 88.44 108 SER A O 1
ATOM 857 N N . GLU A 1 109 ? -8.918 -3.754 9.548 1.00 88.50 109 GLU A N 1
ATOM 858 C CA . GLU A 1 109 ? -10.245 -3.476 10.105 1.00 88.50 109 GLU A CA 1
ATOM 859 C C . GLU A 1 109 ? -10.899 -4.729 10.710 1.00 88.50 109 GLU A C 1
ATOM 861 O O . GLU A 1 109 ? -11.462 -4.665 11.807 1.00 88.50 109 GLU A O 1
ATOM 866 N N . TYR A 1 110 ? -10.818 -5.870 10.024 1.00 89.00 110 TYR A N 1
ATOM 867 C CA . TYR A 1 110 ? -11.314 -7.145 10.546 1.00 89.00 110 TYR A CA 1
ATOM 868 C C . TYR A 1 110 ? -10.494 -7.626 11.750 1.00 89.00 110 TYR A C 1
ATOM 870 O O . TYR A 1 110 ? -11.086 -8.065 12.738 1.00 89.00 110 TYR A O 1
ATOM 878 N N . ALA A 1 111 ? -9.168 -7.458 11.721 1.00 89.12 111 ALA A N 1
ATOM 879 C CA . ALA A 1 111 ? -8.268 -7.838 12.806 1.00 89.12 111 ALA A CA 1
ATOM 880 C C . ALA A 1 111 ? -8.623 -7.129 14.120 1.00 89.12 111 ALA A C 1
ATOM 882 O O . ALA A 1 111 ? -8.897 -7.787 15.123 1.00 89.12 111 ALA A O 1
ATOM 883 N N . TRP A 1 112 ? -8.717 -5.796 14.132 1.00 87.44 112 TRP A N 1
ATOM 884 C CA . TRP A 1 112 ? -9.002 -5.087 15.386 1.00 87.44 112 TRP A CA 1
ATOM 885 C C . TRP A 1 112 ? -10.442 -5.329 15.883 1.00 87.44 112 TRP A C 1
ATOM 887 O O . TRP A 1 112 ? -10.703 -5.289 17.085 1.00 87.44 112 TRP A O 1
ATOM 897 N N . ARG A 1 113 ? -11.402 -5.608 14.986 1.00 87.00 113 ARG A N 1
ATOM 898 C CA . ARG A 1 113 ? -12.769 -6.002 15.382 1.00 87.00 113 ARG A CA 1
ATOM 899 C C . ARG A 1 113 ? -12.801 -7.369 16.044 1.00 87.00 113 ARG A C 1
ATOM 901 O O . ARG A 1 113 ? -13.510 -7.534 17.037 1.00 87.00 113 ARG A O 1
ATOM 908 N N . LEU A 1 114 ? -12.045 -8.321 15.503 1.00 87.56 114 LEU A N 1
ATOM 909 C CA . LEU A 1 114 ? -11.861 -9.628 16.115 1.00 87.56 114 LEU A CA 1
ATOM 910 C C . LEU A 1 114 ? -11.183 -9.474 17.481 1.00 87.56 114 LEU A C 1
ATOM 912 O O . LEU A 1 114 ? -11.698 -9.980 18.474 1.00 87.56 114 LEU A O 1
ATOM 916 N N . GLY A 1 115 ? -10.123 -8.665 17.557 1.00 85.88 115 GLY A N 1
ATOM 917 C CA . GLY A 1 115 ? -9.447 -8.326 18.808 1.00 85.88 115 GLY A CA 1
ATOM 918 C C . GLY A 1 115 ? -10.387 -7.711 19.846 1.00 85.88 115 GLY A C 1
ATOM 919 O O . GLY A 1 115 ? -10.410 -8.171 20.985 1.00 85.88 115 GLY A O 1
ATOM 920 N N . ARG A 1 116 ? -11.255 -6.764 19.453 1.00 86.62 116 ARG A N 1
ATOM 921 C CA . ARG A 1 116 ? -12.302 -6.208 20.331 1.00 86.62 116 ARG A CA 1
ATOM 922 C C . ARG A 1 116 ? -13.261 -7.289 20.831 1.00 86.62 116 ARG A C 1
ATOM 924 O O . ARG A 1 116 ? -13.658 -7.231 21.989 1.00 86.62 116 ARG A O 1
ATOM 931 N N . LYS A 1 117 ? -13.667 -8.238 19.982 1.00 86.94 117 LYS A N 1
ATOM 932 C CA . LYS A 1 117 ? -14.576 -9.324 20.382 1.00 86.94 117 LYS A CA 1
ATOM 933 C C . LYS A 1 117 ? -13.918 -10.269 21.395 1.00 86.94 117 LYS A C 1
ATOM 935 O O . LYS A 1 117 ? -14.603 -10.738 22.292 1.00 86.94 117 LYS A O 1
ATOM 940 N N . ILE A 1 118 ? -12.611 -10.505 21.262 1.00 87.19 118 ILE A N 1
ATOM 941 C CA . ILE A 1 118 ? -11.838 -11.395 22.141 1.00 87.19 118 ILE A CA 1
ATOM 942 C C . ILE A 1 118 ? -11.497 -10.715 23.475 1.00 87.19 118 ILE A C 1
ATOM 944 O O . ILE A 1 118 ? -11.710 -11.292 24.533 1.00 87.19 118 ILE A O 1
ATOM 948 N N . THR A 1 119 ? -10.979 -9.485 23.446 1.00 84.75 119 THR A N 1
ATOM 949 C CA . THR A 1 119 ? -10.504 -8.785 24.658 1.00 84.75 119 THR A CA 1
ATOM 950 C C . THR A 1 119 ? -11.534 -7.867 25.308 1.00 84.75 119 THR A C 1
ATOM 952 O O . THR A 1 119 ? -11.307 -7.371 26.409 1.00 84.75 119 THR A O 1
ATOM 955 N N . GLY A 1 120 ? -12.641 -7.558 24.629 1.00 77.56 120 GLY A N 1
ATOM 956 C CA . GLY A 1 120 ? -13.679 -6.642 25.114 1.00 77.56 120 GLY A CA 1
ATOM 957 C C . GLY A 1 120 ? -13.249 -5.171 25.231 1.00 77.56 120 GLY A C 1
ATOM 958 O O . GLY A 1 120 ? -14.085 -4.309 25.497 1.00 77.56 120 GLY A O 1
ATOM 959 N N . ARG A 1 121 ? -11.967 -4.843 25.012 1.00 76.56 121 ARG A N 1
ATOM 960 C CA . ARG A 1 121 ? -11.407 -3.492 25.164 1.00 76.56 121 ARG A CA 1
ATOM 961 C C . ARG A 1 121 ? -10.682 -3.053 23.900 1.00 76.56 121 ARG A C 1
ATOM 963 O O . ARG A 1 121 ? -10.077 -3.847 23.195 1.00 76.56 121 ARG A O 1
ATOM 970 N N . VAL A 1 122 ? -10.734 -1.753 23.626 1.00 79.25 122 VAL A N 1
ATOM 971 C CA . VAL A 1 122 ? -9.953 -1.126 22.553 1.00 79.25 122 VAL A CA 1
ATOM 972 C C . VAL A 1 122 ? -8.863 -0.299 23.194 1.00 79.25 122 VAL A C 1
ATOM 974 O O . VAL A 1 122 ? -9.164 0.621 23.956 1.00 79.25 122 VAL A O 1
ATOM 977 N N . TRP A 1 123 ? -7.613 -0.597 22.862 1.00 79.50 123 TRP A N 1
ATOM 978 C CA . TRP A 1 123 ? -6.485 0.137 23.407 1.00 79.50 123 TRP A CA 1
ATOM 979 C C . TRP A 1 123 ? -6.364 1.466 22.667 1.00 79.50 123 TRP A C 1
ATOM 981 O O . TRP A 1 123 ? -6.143 1.521 21.455 1.00 79.50 123 TRP A O 1
ATOM 991 N N . ARG A 1 124 ? -6.576 2.561 23.400 1.00 78.88 124 ARG A N 1
ATOM 992 C CA . ARG A 1 124 ? -6.351 3.918 22.903 1.00 78.88 124 ARG A CA 1
ATOM 993 C C . ARG A 1 124 ? -5.032 4.405 23.477 1.00 78.88 124 ARG A C 1
ATOM 995 O O . ARG A 1 124 ? -4.930 4.624 24.678 1.00 78.88 124 ARG A O 1
ATOM 1002 N N . LEU A 1 125 ? -4.040 4.550 22.608 1.00 82.81 125 LEU A N 1
ATOM 1003 C CA . LEU A 1 125 ? -2.745 5.106 22.978 1.00 82.81 125 LEU A CA 1
ATOM 1004 C C . LEU A 1 125 ? -2.906 6.570 23.427 1.00 82.81 125 LEU A C 1
ATOM 1006 O O . LEU A 1 125 ? -3.761 7.284 22.883 1.00 82.81 125 LEU A O 1
ATOM 1010 N N . PRO A 1 126 ? -2.111 7.034 24.407 1.00 86.62 126 PRO A N 1
ATOM 1011 C CA . PRO A 1 126 ? -2.107 8.435 24.799 1.00 86.62 126 PRO A CA 1
ATOM 1012 C C . PRO A 1 126 ? -1.632 9.310 23.630 1.00 86.62 126 PRO A C 1
ATOM 1014 O O . PRO A 1 126 ? -0.855 8.866 22.783 1.00 86.62 126 PRO A O 1
ATOM 1017 N N . LYS A 1 127 ? -2.095 10.569 23.580 1.00 86.0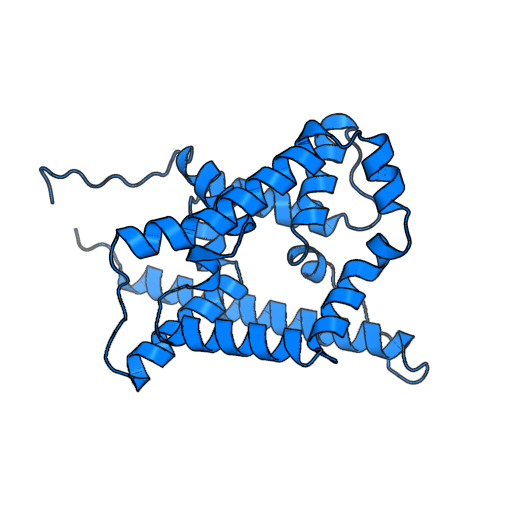0 127 LYS A N 1
ATOM 1018 C CA . LYS A 1 127 ? -1.880 11.463 22.424 1.00 86.00 127 LYS A CA 1
ATOM 1019 C C . LYS A 1 127 ? -0.404 11.597 22.032 1.00 86.00 127 LYS A C 1
ATOM 1021 O O . LYS A 1 127 ? -0.100 11.603 20.847 1.00 86.00 127 LYS A O 1
ATOM 1026 N N . TRP A 1 128 ? 0.503 11.676 23.005 1.00 89.00 128 TRP A N 1
ATOM 1027 C CA . TRP A 1 128 ? 1.940 11.801 22.751 1.00 89.00 128 TRP A CA 1
ATOM 1028 C C . TRP A 1 128 ? 2.510 10.570 22.027 1.00 89.00 128 TRP A C 1
ATOM 1030 O O . TRP A 1 128 ? 3.167 10.718 21.002 1.00 89.00 128 TRP A O 1
ATOM 1040 N N . ALA A 1 129 ? 2.178 9.359 22.487 1.00 87.56 129 ALA A N 1
ATOM 1041 C CA . ALA A 1 129 ? 2.630 8.116 21.863 1.00 87.56 129 ALA A CA 1
ATOM 1042 C C . ALA A 1 129 ? 2.052 7.950 20.450 1.00 87.56 129 ALA A C 1
ATOM 1044 O O . ALA A 1 129 ? 2.745 7.493 19.545 1.00 87.56 129 ALA A O 1
ATOM 1045 N N . ASP A 1 130 ? 0.799 8.364 20.244 1.00 86.50 130 ASP A N 1
ATOM 1046 C CA . ASP A 1 130 ? 0.150 8.341 18.932 1.00 86.50 130 ASP A CA 1
ATOM 1047 C C . ASP A 1 130 ? 0.867 9.243 17.911 1.00 86.50 130 ASP A C 1
ATOM 1049 O O . ASP A 1 130 ? 1.109 8.815 16.783 1.00 86.50 130 ASP A O 1
ATOM 1053 N N . TYR A 1 131 ? 1.275 10.455 18.308 1.00 86.31 131 TYR A N 1
ATOM 1054 C CA . TYR A 1 131 ? 2.053 11.347 17.440 1.00 86.31 131 TYR A CA 1
ATOM 1055 C C . TYR A 1 131 ? 3.447 10.794 17.135 1.00 86.31 131 TYR A C 1
ATOM 1057 O O . TYR A 1 131 ? 3.851 10.776 15.970 1.00 86.31 131 TYR A O 1
ATOM 1065 N N . THR A 1 132 ? 4.157 10.283 18.144 1.00 88.38 132 THR A N 1
ATOM 1066 C CA . THR A 1 132 ? 5.487 9.690 17.950 1.00 88.38 132 THR A CA 1
ATOM 1067 C C . THR A 1 132 ? 5.425 8.499 17.001 1.00 88.38 132 THR A C 1
ATOM 1069 O O . THR A 1 132 ? 6.199 8.436 16.050 1.00 88.38 132 THR A O 1
ATOM 1072 N N . LEU A 1 133 ? 4.454 7.600 17.177 1.00 88.69 133 LEU A N 1
ATOM 1073 C CA . LEU A 1 133 ? 4.268 6.441 16.301 1.00 88.69 133 LEU A CA 1
ATOM 1074 C C . LEU A 1 133 ? 3.771 6.817 14.900 1.00 88.69 133 LEU A C 1
ATOM 1076 O O . LEU A 1 133 ? 3.895 6.019 13.977 1.00 88.69 133 LEU A O 1
ATOM 1080 N N . MET A 1 134 ? 3.198 8.007 14.707 1.00 87.50 134 MET A N 1
ATOM 1081 C CA . MET A 1 134 ? 2.835 8.509 13.378 1.00 87.50 134 MET A CA 1
ATOM 1082 C C . MET A 1 134 ? 4.022 9.100 12.617 1.00 87.50 134 MET A C 1
ATOM 1084 O O . MET A 1 134 ? 3.929 9.221 11.396 1.00 87.50 134 MET A O 1
ATOM 1088 N N . SER A 1 135 ? 5.113 9.472 13.290 1.00 89.12 135 SER A N 1
ATOM 1089 C CA . SER A 1 135 ? 6.286 10.064 12.636 1.00 89.12 135 SER A CA 1
ATOM 1090 C C . SER A 1 135 ? 6.959 9.157 11.587 1.00 89.12 135 SER A C 1
ATOM 1092 O O . SER A 1 135 ? 7.255 9.672 10.503 1.00 89.12 135 SER A O 1
ATOM 1094 N N . PRO A 1 136 ? 7.119 7.826 11.786 1.00 91.19 136 PRO A N 1
ATOM 1095 C CA . PRO A 1 136 ? 7.871 6.989 10.853 1.00 91.19 136 PRO A CA 1
ATOM 1096 C C . PRO A 1 136 ? 7.246 6.936 9.460 1.00 91.19 136 PRO A C 1
ATOM 1098 O O . PRO A 1 136 ? 7.959 7.080 8.472 1.00 91.19 136 PRO A O 1
ATOM 1101 N N . LYS A 1 137 ? 5.915 6.812 9.336 1.00 91.62 137 LYS A N 1
ATOM 1102 C CA . LYS A 1 137 ? 5.275 6.789 8.006 1.00 91.62 137 LYS A CA 1
ATOM 1103 C C . LYS A 1 137 ? 5.496 8.076 7.206 1.00 91.62 137 LYS A C 1
ATOM 1105 O O . LYS A 1 137 ? 5.600 7.998 5.986 1.00 91.62 137 LYS A O 1
ATOM 1110 N N . TYR A 1 138 ? 5.552 9.244 7.858 1.00 91.25 138 TYR A N 1
ATOM 1111 C CA . TYR A 1 138 ? 5.776 10.522 7.175 1.00 91.25 138 TYR A CA 1
ATOM 1112 C C . TYR A 1 138 ? 7.246 10.696 6.813 1.00 91.25 138 TYR A C 1
ATOM 1114 O O . TYR A 1 138 ? 7.535 11.209 5.737 1.00 91.25 138 TYR A O 1
ATOM 1122 N N . LEU A 1 139 ? 8.154 10.207 7.660 1.00 93.19 139 LEU A N 1
ATOM 1123 C CA . LEU A 1 139 ? 9.584 10.174 7.369 1.00 93.19 139 LEU A CA 1
ATOM 1124 C C . LEU A 1 139 ? 9.869 9.273 6.160 1.00 93.19 139 LEU A C 1
ATOM 1126 O O . LEU A 1 139 ? 10.496 9.719 5.205 1.00 93.19 139 LEU A O 1
ATOM 1130 N N . ILE A 1 140 ? 9.328 8.050 6.147 1.00 91.38 140 ILE A N 1
ATOM 1131 C CA . ILE A 1 140 ? 9.470 7.105 5.027 1.00 91.38 140 ILE A CA 1
ATOM 1132 C C . ILE A 1 140 ? 8.858 7.686 3.746 1.00 91.38 140 ILE A C 1
ATOM 1134 O O . ILE A 1 140 ? 9.489 7.671 2.692 1.00 91.38 140 ILE A O 1
ATOM 1138 N N . MET A 1 141 ? 7.641 8.235 3.823 1.00 93.19 141 MET A N 1
ATOM 1139 C CA . MET A 1 141 ?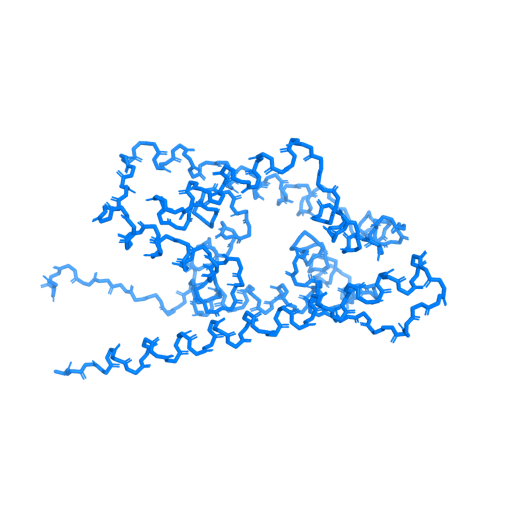 6.997 8.898 2.683 1.00 93.19 141 MET A CA 1
ATOM 1140 C C . MET A 1 141 ? 7.840 10.073 2.161 1.00 93.19 141 MET A C 1
ATOM 1142 O O . MET A 1 141 ? 8.025 10.193 0.953 1.00 93.19 141 MET A O 1
ATOM 1146 N N . GLY A 1 142 ? 8.366 10.916 3.054 1.00 92.12 142 GLY A N 1
ATOM 1147 C CA . GLY A 1 142 ? 9.227 12.046 2.706 1.00 92.12 142 GLY A CA 1
ATOM 1148 C C . GLY A 1 142 ? 10.534 11.604 2.051 1.00 92.12 142 GLY A C 1
ATOM 1149 O O . GLY A 1 142 ? 10.923 12.179 1.040 1.00 92.12 142 GLY A O 1
ATOM 1150 N N . ALA A 1 143 ? 11.157 10.535 2.552 1.00 92.38 143 ALA A N 1
ATOM 1151 C CA . ALA A 1 143 ? 12.353 9.947 1.954 1.00 92.38 143 ALA A CA 1
ATOM 1152 C C . ALA A 1 143 ? 12.085 9.445 0.527 1.00 92.38 143 ALA A C 1
ATOM 1154 O O . ALA A 1 143 ? 12.832 9.781 -0.390 1.00 92.38 143 ALA A O 1
ATOM 1155 N N . PHE A 1 144 ? 10.985 8.717 0.302 1.00 90.44 144 PHE A N 1
ATOM 1156 C CA . PHE A 1 144 ? 10.604 8.289 -1.049 1.00 90.44 144 PHE A CA 1
ATOM 1157 C C . PHE A 1 144 ? 10.302 9.469 -1.970 1.00 90.44 144 PHE A C 1
ATOM 1159 O O . PHE A 1 144 ? 10.708 9.454 -3.131 1.00 90.44 144 PHE A O 1
ATOM 1166 N N . PHE A 1 145 ? 9.622 10.499 -1.468 1.00 91.62 145 PHE A N 1
ATOM 1167 C CA . PHE A 1 145 ? 9.344 11.699 -2.249 1.00 91.62 145 PHE A CA 1
ATOM 1168 C C . PHE A 1 145 ? 10.625 12.463 -2.597 1.00 91.62 145 PHE A C 1
ATOM 1170 O O . PHE A 1 145 ? 10.765 12.937 -3.718 1.00 91.62 145 PHE A O 1
ATOM 1177 N N . PHE A 1 146 ? 11.589 12.532 -1.682 1.00 92.31 146 PHE A N 1
ATOM 1178 C CA . PHE A 1 146 ? 12.885 13.150 -1.936 1.00 92.31 146 PHE A CA 1
ATOM 1179 C C . PHE A 1 146 ? 13.679 12.367 -2.989 1.00 92.31 146 PHE A C 1
ATOM 1181 O O . PHE A 1 146 ? 14.057 12.925 -4.017 1.00 92.31 146 PHE A O 1
ATOM 1188 N N . VAL A 1 147 ? 13.855 11.058 -2.794 1.00 91.81 147 VAL A N 1
ATOM 1189 C CA . VAL A 1 147 ? 14.641 10.218 -3.711 1.00 91.81 147 VAL A CA 1
ATOM 1190 C C . VAL A 1 147 ? 13.981 10.143 -5.091 1.00 91.81 147 VAL A C 1
ATOM 1192 O O . VAL A 1 147 ? 14.568 10.475 -6.119 1.00 91.81 147 VAL A O 1
ATOM 1195 N N . ILE A 1 148 ? 12.717 9.738 -5.148 1.00 89.19 148 ILE A N 1
ATOM 1196 C CA . ILE A 1 148 ? 12.055 9.501 -6.432 1.00 89.19 148 ILE A CA 1
ATOM 1197 C C . ILE A 1 148 ? 11.605 10.821 -7.043 1.00 89.19 148 ILE A C 1
ATOM 1199 O O . ILE A 1 148 ? 11.757 11.008 -8.244 1.00 89.19 148 ILE A O 1
ATOM 1203 N N . GLY A 1 149 ? 11.071 11.748 -6.248 1.00 87.56 149 GLY A N 1
ATOM 1204 C CA . GLY A 1 149 ? 10.530 13.021 -6.724 1.00 87.56 149 GLY A CA 1
ATOM 1205 C C . GLY A 1 149 ? 11.602 14.037 -7.110 1.00 87.56 149 GLY A C 1
ATOM 1206 O O . GLY A 1 149 ? 11.463 14.657 -8.163 1.00 87.56 149 GLY A O 1
ATOM 1207 N N . ILE A 1 150 ? 12.688 14.158 -6.341 1.00 87.12 150 ILE A N 1
ATOM 1208 C CA . ILE A 1 150 ? 13.716 15.189 -6.561 1.00 87.12 150 ILE A CA 1
ATOM 1209 C C . ILE A 1 150 ? 14.974 14.599 -7.203 1.00 87.12 150 ILE A C 1
ATOM 1211 O O . ILE A 1 150 ? 15.414 15.112 -8.227 1.00 87.12 150 ILE A O 1
ATOM 1215 N N . THR A 1 151 ? 15.543 13.519 -6.658 1.00 89.56 151 THR A N 1
ATOM 1216 C CA . THR A 1 151 ? 16.887 13.084 -7.083 1.00 89.56 151 THR A CA 1
ATOM 1217 C C . THR A 1 151 ? 16.899 12.252 -8.367 1.00 89.56 15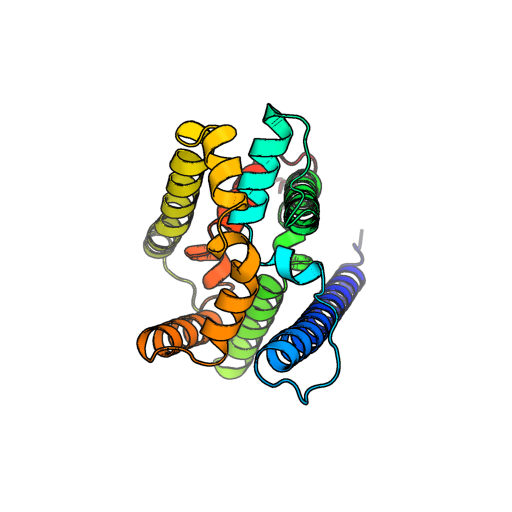1 THR A C 1
ATOM 1219 O O . THR A 1 151 ? 17.838 12.357 -9.151 1.00 89.56 151 THR A O 1
ATOM 1222 N N . MET A 1 152 ? 15.881 11.421 -8.621 1.00 88.94 152 MET A N 1
ATOM 1223 C CA . MET A 1 152 ? 15.854 10.566 -9.818 1.00 88.94 152 MET A CA 1
ATOM 1224 C C . MET A 1 152 ? 15.418 11.324 -11.081 1.00 88.94 152 MET A C 1
ATOM 1226 O O . MET A 1 152 ? 14.333 11.898 -11.131 1.00 88.94 152 MET A O 1
ATOM 1230 N N . THR A 1 153 ? 16.209 11.275 -12.148 1.00 91.06 153 THR A N 1
ATOM 1231 C CA . THR A 1 153 ? 15.838 11.786 -13.475 1.00 91.06 153 THR A CA 1
ATOM 1232 C C . THR A 1 153 ? 15.020 10.736 -14.242 1.00 91.06 153 THR A C 1
ATOM 1234 O O . THR A 1 153 ? 15.084 9.549 -13.910 1.00 91.06 153 THR A O 1
ATOM 1237 N N . PRO A 1 154 ? 14.276 11.113 -15.301 1.00 87.56 154 PRO A N 1
ATOM 1238 C CA . PRO A 1 154 ? 13.557 10.146 -16.138 1.00 87.56 154 PRO A CA 1
ATOM 1239 C C . PRO A 1 154 ? 14.452 9.042 -16.709 1.00 87.56 154 PRO A C 1
ATOM 1241 O O . PRO A 1 154 ? 14.027 7.895 -16.804 1.00 87.56 154 PRO A O 1
ATOM 1244 N N . THR A 1 155 ? 15.702 9.371 -17.049 1.00 88.94 155 THR A N 1
ATOM 1245 C CA . THR A 1 155 ? 16.686 8.406 -17.551 1.00 88.94 155 THR A CA 1
ATOM 1246 C C . THR A 1 155 ? 17.081 7.388 -16.485 1.00 88.94 155 THR A C 1
ATOM 1248 O O . THR A 1 155 ? 17.104 6.197 -16.775 1.00 88.94 155 THR A O 1
ATOM 1251 N N . MET A 1 156 ? 17.309 7.821 -15.239 1.00 89.44 156 MET A N 1
ATOM 1252 C CA . MET A 1 156 ? 17.580 6.908 -14.121 1.00 89.44 156 MET A CA 1
ATOM 1253 C C . MET A 1 156 ? 16.391 5.986 -13.827 1.00 89.44 156 MET A C 1
ATOM 1255 O O . MET A 1 156 ? 16.585 4.804 -13.551 1.00 89.44 156 MET A O 1
ATOM 1259 N N . ILE A 1 157 ? 15.162 6.502 -13.919 1.00 88.00 157 ILE A N 1
ATOM 1260 C CA . ILE A 1 157 ? 13.945 5.695 -13.739 1.00 88.00 157 ILE A CA 1
ATOM 1261 C C . ILE A 1 157 ? 13.832 4.640 -14.848 1.00 88.00 157 ILE A C 1
ATOM 1263 O O . ILE A 1 157 ? 13.590 3.473 -14.555 1.00 88.00 157 ILE A O 1
ATOM 1267 N N . LEU A 1 158 ? 14.084 5.018 -16.104 1.00 88.19 158 LEU A N 1
ATOM 1268 C CA . LEU A 1 158 ? 14.075 4.074 -17.223 1.00 88.19 158 LEU A CA 1
ATOM 1269 C C . LEU A 1 158 ? 15.143 2.983 -17.058 1.00 88.19 158 LEU A C 1
ATOM 1271 O O . LEU A 1 158 ? 14.853 1.805 -17.255 1.00 88.19 158 LEU A O 1
ATOM 1275 N N . MET A 1 159 ? 16.363 3.356 -16.653 1.00 88.50 159 MET A N 1
ATOM 1276 C CA . MET A 1 159 ? 17.423 2.381 -16.380 1.00 88.50 159 MET A CA 1
ATOM 1277 C C . MET A 1 159 ? 17.028 1.402 -15.275 1.00 88.50 159 MET A C 1
ATOM 1279 O O . MET A 1 159 ? 17.366 0.225 -15.381 1.00 88.50 159 MET A O 1
ATOM 1283 N N . PHE A 1 160 ? 16.303 1.868 -14.251 1.00 88.31 160 PHE A N 1
ATOM 1284 C CA . PHE A 1 160 ? 15.774 1.024 -13.181 1.00 88.31 160 PHE A CA 1
ATOM 1285 C C . PHE A 1 160 ? 14.693 0.060 -13.684 1.00 88.31 160 PHE A C 1
ATOM 1287 O O . PHE A 1 160 ? 14.732 -1.114 -13.329 1.00 88.31 160 PHE A O 1
ATOM 1294 N N . PHE A 1 161 ? 13.780 0.514 -14.548 1.00 87.12 161 PHE A N 1
ATOM 1295 C CA . PHE A 1 161 ? 12.740 -0.342 -15.130 1.00 87.12 161 PHE A CA 1
ATOM 1296 C C . PHE A 1 161 ? 13.322 -1.485 -15.962 1.00 87.12 161 PHE A C 1
ATOM 1298 O O . PHE A 1 161 ? 12.857 -2.618 -15.877 1.00 87.12 161 PHE A O 1
ATOM 1305 N N . ILE A 1 162 ? 14.384 -1.219 -16.722 1.00 86.94 162 ILE A N 1
ATOM 1306 C CA . ILE A 1 162 ? 15.018 -2.232 -17.574 1.00 86.94 162 ILE A CA 1
ATOM 1307 C C . ILE A 1 162 ? 15.720 -3.326 -16.747 1.00 86.94 162 ILE A C 1
ATOM 1309 O O . ILE A 1 162 ? 15.870 -4.445 -17.248 1.00 86.94 162 ILE A O 1
ATOM 1313 N N . GLN A 1 163 ? 16.106 -3.044 -15.495 1.00 89.31 163 GLN A N 1
ATOM 1314 C CA . GLN A 1 163 ? 16.757 -4.027 -14.628 1.00 89.31 163 GLN A CA 1
ATOM 1315 C C . GLN A 1 163 ? 15.864 -5.243 -14.384 1.00 89.31 163 GLN A C 1
ATOM 1317 O O . GLN A 1 163 ? 14.668 -5.124 -14.110 1.00 89.31 163 GLN A O 1
ATOM 1322 N N . ASP A 1 164 ? 16.483 -6.420 -14.345 1.00 87.81 164 ASP A N 1
ATOM 1323 C CA . ASP A 1 164 ? 15.770 -7.668 -14.060 1.00 87.81 164 ASP A CA 1
ATOM 1324 C C . ASP A 1 164 ? 15.124 -7.650 -12.678 1.00 87.81 164 ASP A C 1
ATOM 1326 O O . ASP A 1 164 ? 14.042 -8.198 -12.499 1.00 87.81 164 ASP A O 1
ATOM 1330 N N . TYR A 1 165 ? 15.730 -6.931 -11.724 1.00 88.00 165 TYR A N 1
ATOM 1331 C CA . TYR A 1 165 ? 15.152 -6.715 -10.401 1.00 88.00 165 TYR A CA 1
ATOM 1332 C C . TYR A 1 165 ? 13.736 -6.131 -10.468 1.00 88.00 165 TYR A C 1
ATOM 1334 O O . TYR A 1 165 ? 12.865 -6.607 -9.741 1.00 88.00 165 TYR A O 1
ATOM 1342 N N . TYR A 1 166 ? 13.507 -5.117 -11.312 1.00 86.69 166 TYR A N 1
ATOM 1343 C CA . TYR A 1 166 ? 12.202 -4.466 -11.415 1.00 86.69 166 TYR A CA 1
ATOM 1344 C C . TYR A 1 166 ? 11.176 -5.379 -12.077 1.00 86.69 166 TYR A C 1
ATOM 1346 O O . TYR A 1 166 ? 10.050 -5.429 -11.617 1.00 86.69 166 TYR A O 1
ATOM 1354 N N . LYS A 1 167 ? 11.567 -6.175 -13.076 1.00 85.75 167 LYS A N 1
ATOM 1355 C CA . LYS A 1 167 ? 10.650 -7.089 -13.779 1.00 85.75 167 LYS A CA 1
ATOM 1356 C C . LYS A 1 167 ? 10.105 -8.220 -12.899 1.00 85.75 167 LYS A C 1
ATOM 1358 O O . LYS A 1 167 ? 9.014 -8.709 -13.166 1.00 85.75 167 LYS A O 1
ATOM 1363 N N . ILE A 1 168 ? 10.868 -8.649 -11.888 1.00 87.88 168 ILE A N 1
ATOM 1364 C CA . ILE A 1 168 ? 10.522 -9.780 -10.998 1.00 87.88 168 ILE A CA 1
ATOM 1365 C C . ILE A 1 168 ? 10.204 -9.347 -9.563 1.00 87.88 168 ILE A C 1
ATOM 1367 O O . ILE A 1 168 ? 10.185 -10.166 -8.641 1.00 87.88 168 ILE A O 1
ATOM 1371 N N . VAL A 1 169 ? 10.027 -8.049 -9.329 1.00 88.94 169 VAL A N 1
ATOM 1372 C CA . VAL A 1 169 ? 9.854 -7.486 -7.984 1.00 88.94 169 VAL A CA 1
ATOM 1373 C C . VAL A 1 169 ? 8.606 -8.033 -7.273 1.00 88.94 169 VAL A C 1
ATOM 1375 O O . VAL A 1 169 ? 8.611 -8.229 -6.059 1.00 88.94 169 VAL A O 1
ATOM 1378 N N . ASP A 1 170 ? 7.555 -8.334 -8.027 1.00 88.25 170 ASP A N 1
ATOM 1379 C CA . ASP A 1 170 ? 6.314 -8.950 -7.566 1.00 88.25 170 ASP A CA 1
ATOM 1380 C C . ASP A 1 170 ? 6.515 -10.422 -7.183 1.00 88.25 170 ASP A C 1
ATOM 1382 O O . ASP A 1 170 ? 6.026 -10.862 -6.142 1.00 88.25 170 ASP A O 1
ATOM 1386 N N . VAL A 1 171 ? 7.306 -11.161 -7.967 1.00 89.12 171 VAL A N 1
ATOM 1387 C CA . VAL A 1 171 ? 7.717 -12.535 -7.649 1.00 89.12 171 VAL A CA 1
ATOM 1388 C C . VAL A 1 171 ? 8.556 -12.540 -6.374 1.00 89.12 171 VAL A C 1
ATOM 1390 O O . VAL A 1 171 ? 8.298 -13.334 -5.474 1.00 89.12 171 VAL A O 1
ATOM 1393 N N . LYS A 1 172 ? 9.509 -11.609 -6.233 1.00 88.38 172 LYS A N 1
ATOM 1394 C CA . LYS A 1 172 ? 10.302 -11.458 -5.002 1.00 88.38 172 LYS A CA 1
ATOM 1395 C C . LYS A 1 172 ? 9.438 -11.132 -3.790 1.00 88.38 172 LYS A C 1
ATOM 1397 O O . LYS A 1 172 ? 9.673 -11.684 -2.719 1.00 88.38 172 LYS A O 1
ATOM 1402 N N . MET A 1 173 ? 8.438 -10.266 -3.955 1.00 90.31 173 MET A N 1
ATOM 1403 C CA . MET A 1 173 ? 7.468 -9.974 -2.901 1.00 90.31 173 MET A CA 1
ATOM 1404 C C . MET A 1 173 ? 6.710 -11.242 -2.488 1.00 90.31 173 MET A C 1
ATOM 1406 O O . MET A 1 173 ? 6.570 -11.488 -1.296 1.00 90.31 173 MET A O 1
ATOM 1410 N N . LEU A 1 174 ? 6.256 -12.064 -3.440 1.00 89.75 174 LEU A N 1
ATOM 1411 C CA . LEU A 1 174 ? 5.596 -13.335 -3.129 1.00 89.75 174 LEU A CA 1
ATOM 1412 C C . LEU A 1 174 ? 6.540 -14.299 -2.397 1.00 89.75 174 LEU A C 1
ATOM 1414 O O . LEU A 1 174 ? 6.166 -14.840 -1.360 1.00 89.75 174 LEU A O 1
ATOM 1418 N N . MET A 1 175 ? 7.766 -14.472 -2.893 1.00 86.50 175 MET A N 1
ATOM 1419 C CA . MET A 1 175 ? 8.764 -15.358 -2.283 1.00 86.50 175 MET A CA 1
ATOM 1420 C C . MET A 1 175 ? 9.114 -14.931 -0.853 1.00 86.50 175 MET A C 1
ATOM 1422 O O . MET A 1 175 ? 9.252 -15.786 0.013 1.00 86.50 175 MET A O 1
ATOM 1426 N N . PHE A 1 176 ? 9.155 -13.624 -0.570 1.00 88.38 176 PHE A N 1
ATOM 1427 C CA . PHE A 1 176 ? 9.334 -13.098 0.787 1.00 88.38 176 PHE A CA 1
ATOM 1428 C C . PHE A 1 176 ? 8.237 -13.555 1.766 1.00 88.38 176 PHE A C 1
ATOM 1430 O O . PHE A 1 176 ? 8.506 -13.706 2.955 1.00 88.38 176 PHE A O 1
ATOM 1437 N N . PHE A 1 177 ? 7.007 -13.771 1.288 1.00 86.56 177 PHE A N 1
ATOM 1438 C CA . PHE A 1 177 ? 5.907 -14.284 2.112 1.00 86.56 177 PHE A CA 1
ATOM 1439 C C . PHE A 1 177 ? 5.818 -15.814 2.136 1.00 86.56 177 PHE A C 1
ATOM 1441 O O . PHE A 1 177 ? 5.302 -16.355 3.112 1.00 86.56 177 PHE A O 1
ATOM 1448 N N . LEU A 1 178 ? 6.285 -16.503 1.089 1.00 87.44 178 LEU A N 1
ATOM 1449 C CA . LEU A 1 178 ? 6.292 -17.969 1.020 1.00 87.44 178 LEU A CA 1
ATOM 1450 C C . LEU A 1 178 ? 7.419 -18.590 1.851 1.00 87.44 178 LEU A C 1
ATOM 1452 O O . LEU A 1 178 ? 7.187 -19.597 2.512 1.00 87.44 178 LEU A O 1
ATOM 1456 N N . ASP A 1 179 ? 8.602 -17.977 1.838 1.00 88.25 179 ASP A N 1
ATOM 1457 C CA . ASP A 1 179 ? 9.761 -18.398 2.628 1.00 88.25 179 ASP A CA 1
ATOM 1458 C C . ASP A 1 179 ? 10.279 -17.220 3.476 1.00 88.25 179 ASP A C 1
ATOM 1460 O O . ASP A 1 179 ? 11.304 -16.598 3.169 1.00 88.25 179 ASP A O 1
ATOM 1464 N N . PRO A 1 180 ? 9.515 -16.809 4.508 1.00 89.12 180 PRO A N 1
ATOM 1465 C CA . PRO A 1 180 ? 9.882 -15.663 5.316 1.00 89.12 180 PRO A CA 1
ATOM 1466 C C . PRO A 1 180 ? 11.064 -16.010 6.221 1.00 89.12 180 PRO A C 1
ATOM 1468 O O . PRO A 1 180 ? 11.030 -16.969 6.993 1.00 89.12 180 PRO A O 1
ATOM 1471 N N . SER A 1 181 ? 12.085 -15.151 6.224 1.00 92.62 181 SER A N 1
ATOM 1472 C CA . SER A 1 181 ? 13.145 -15.229 7.232 1.00 92.62 181 SER A CA 1
ATOM 1473 C C . SER A 1 181 ? 12.560 -15.106 8.645 1.00 92.62 181 SER A C 1
ATOM 1475 O O . SER A 1 181 ? 11.530 -14.459 8.851 1.00 92.62 181 SER A O 1
ATOM 1477 N N . MET A 1 182 ? 13.231 -15.668 9.657 1.00 92.56 182 MET A N 1
ATOM 1478 C CA . MET A 1 182 ? 12.757 -15.595 11.052 1.00 92.56 182 MET A CA 1
ATOM 1479 C C . MET A 1 182 ? 12.479 -14.152 11.508 1.00 92.56 182 MET A C 1
ATOM 1481 O O . MET A 1 182 ? 11.492 -13.875 12.195 1.00 92.56 182 MET A O 1
ATOM 1485 N N . LEU A 1 183 ? 13.325 -13.208 11.083 1.00 92.19 183 LEU A N 1
ATOM 1486 C CA . LEU A 1 183 ? 13.129 -11.781 11.334 1.00 92.19 183 LEU A CA 1
ATOM 1487 C C . LEU A 1 183 ? 11.872 -11.247 10.633 1.00 92.19 183 LEU A C 1
ATOM 1489 O O . LEU A 1 183 ? 11.059 -10.586 11.272 1.00 92.19 183 LEU A O 1
ATOM 1493 N N . ALA A 1 184 ? 11.666 -11.562 9.353 1.00 89.44 184 ALA A N 1
ATOM 1494 C CA . ALA A 1 184 ? 10.470 -11.141 8.626 1.00 89.44 184 ALA A CA 1
ATOM 1495 C C . ALA A 1 184 ? 9.187 -11.705 9.258 1.00 89.44 184 ALA A C 1
ATOM 1497 O O . ALA A 1 184 ? 8.244 -10.954 9.520 1.00 89.44 184 ALA A O 1
ATOM 1498 N N . ALA A 1 185 ? 9.174 -13.003 9.568 1.00 90.81 185 ALA A N 1
ATOM 1499 C CA . ALA A 1 185 ? 8.040 -13.675 10.191 1.00 90.81 185 ALA A CA 1
ATOM 1500 C C . ALA A 1 185 ? 7.696 -13.056 11.556 1.00 90.81 185 ALA A C 1
ATOM 1502 O O . ALA A 1 185 ? 6.542 -12.700 11.798 1.00 90.81 185 ALA A O 1
ATOM 1503 N N . SER A 1 186 ? 8.695 -12.858 12.426 1.00 92.06 186 SER A N 1
ATOM 1504 C CA . SER A 1 186 ? 8.482 -12.245 13.747 1.00 92.06 186 SER A CA 1
ATOM 1505 C C . SER A 1 186 ? 7.920 -10.823 13.655 1.00 92.06 186 SER A C 1
ATOM 1507 O O . SER A 1 186 ? 6.978 -10.497 14.380 1.00 92.06 186 SER A O 1
ATOM 1509 N N . VAL A 1 187 ? 8.412 -9.999 12.723 1.00 90.94 187 VAL A N 1
ATOM 1510 C CA . VAL A 1 187 ? 7.893 -8.642 12.494 1.00 90.94 187 VAL A CA 1
ATOM 1511 C C . VAL A 1 187 ? 6.444 -8.683 12.007 1.00 90.94 187 VAL A C 1
ATOM 1513 O O . VAL A 1 187 ? 5.597 -7.978 12.556 1.00 90.94 187 VAL A O 1
ATOM 1516 N N . VAL A 1 188 ? 6.117 -9.525 11.023 1.00 89.56 188 VAL A N 1
ATOM 1517 C CA . VAL A 1 188 ? 4.745 -9.648 10.496 1.00 89.56 188 VAL A CA 1
ATOM 1518 C C . VAL A 1 188 ? 3.774 -10.133 11.578 1.00 89.56 188 VAL A C 1
ATOM 1520 O O . VAL A 1 188 ? 2.675 -9.581 11.711 1.00 89.56 188 VAL A O 1
ATOM 1523 N N . ILE A 1 189 ? 4.181 -11.108 12.395 1.00 90.88 189 ILE A N 1
ATOM 1524 C CA . ILE A 1 189 ? 3.386 -11.607 13.525 1.00 90.88 189 ILE A CA 1
ATOM 1525 C C . ILE A 1 189 ? 3.177 -10.501 14.563 1.00 90.88 189 ILE A C 1
ATOM 1527 O O . ILE A 1 189 ? 2.037 -10.251 14.958 1.00 90.88 189 ILE A O 1
ATOM 1531 N N . ALA A 1 190 ? 4.237 -9.792 14.963 1.00 91.81 190 ALA A N 1
ATOM 1532 C CA . ALA A 1 190 ? 4.152 -8.704 15.935 1.00 91.81 190 ALA A CA 1
ATOM 1533 C C . ALA A 1 190 ? 3.227 -7.575 15.453 1.00 91.81 190 ALA A C 1
ATOM 1535 O O . ALA A 1 190 ? 2.392 -7.077 16.215 1.00 91.81 190 ALA A O 1
ATOM 1536 N N . LEU A 1 191 ? 3.314 -7.206 14.173 1.00 89.00 191 LEU A N 1
ATOM 1537 C CA . LEU A 1 191 ? 2.437 -6.209 13.561 1.00 89.00 191 LEU A CA 1
ATOM 1538 C C . LEU A 1 191 ? 0.980 -6.663 13.549 1.00 89.00 191 LEU A C 1
ATOM 1540 O O . LEU A 1 191 ? 0.093 -5.884 13.902 1.00 89.00 191 LEU A O 1
ATOM 1544 N N . THR A 1 192 ? 0.732 -7.920 13.185 1.00 87.19 192 THR A N 1
ATOM 1545 C CA . THR A 1 192 ? -0.619 -8.490 13.135 1.00 87.19 192 THR A CA 1
ATOM 1546 C C . THR A 1 192 ? -1.231 -8.566 14.532 1.00 87.19 192 THR A C 1
ATOM 1548 O O . THR A 1 192 ? -2.349 -8.091 14.730 1.00 87.19 192 THR A O 1
ATOM 1551 N N . ALA A 1 193 ? -0.477 -9.060 15.518 1.00 88.94 193 ALA A N 1
ATOM 1552 C CA . ALA A 1 193 ? -0.885 -9.097 16.919 1.00 88.94 193 ALA A CA 1
ATOM 1553 C C . ALA A 1 193 ? -1.187 -7.694 17.460 1.00 88.94 193 ALA A C 1
ATOM 1555 O O . ALA A 1 193 ? -2.251 -7.466 18.032 1.00 88.94 193 ALA A O 1
ATOM 1556 N N . THR A 1 194 ? -0.313 -6.716 17.210 1.00 87.31 194 THR A N 1
ATOM 1557 C CA . THR A 1 194 ? -0.546 -5.325 17.638 1.00 87.31 194 THR A CA 1
ATOM 1558 C C . THR A 1 194 ? -1.799 -4.741 16.983 1.00 87.31 194 THR A C 1
ATOM 1560 O O . THR A 1 194 ? -2.559 -4.008 17.620 1.00 87.31 194 THR A O 1
ATOM 1563 N N . SER A 1 195 ? -2.072 -5.119 15.731 1.00 86.88 195 SER A N 1
ATOM 1564 C CA . SER A 1 195 ? -3.266 -4.697 15.001 1.00 86.88 195 SER A CA 1
ATOM 1565 C C . SER A 1 195 ? -4.576 -5.290 15.547 1.00 86.88 195 SER A C 1
ATOM 1567 O O . SER A 1 195 ? -5.639 -4.776 15.198 1.00 86.88 195 SER A O 1
ATOM 1569 N N . LEU A 1 196 ? -4.530 -6.319 16.409 1.00 86.69 196 LEU A N 1
ATOM 1570 C CA . LEU A 1 196 ? -5.700 -6.817 17.148 1.00 86.69 196 LEU A CA 1
ATOM 1571 C C . LEU A 1 196 ? -6.102 -5.857 18.277 1.00 86.69 196 LEU A C 1
ATOM 1573 O O . LEU A 1 196 ? -7.291 -5.628 18.500 1.00 86.69 196 LEU A O 1
ATOM 1577 N N . PHE A 1 197 ? -5.123 -5.281 18.978 1.00 86.56 197 PHE A N 1
ATOM 1578 C CA . PHE A 1 197 ? -5.363 -4.424 20.145 1.00 86.56 197 PHE A CA 1
ATOM 1579 C C . PHE A 1 197 ? -5.537 -2.951 19.765 1.00 86.56 197 PHE A C 1
ATOM 1581 O O . PHE A 1 197 ? -6.382 -2.249 20.335 1.00 86.56 197 PHE A O 1
ATOM 1588 N N . VAL A 1 198 ? -4.751 -2.482 18.789 1.00 85.12 198 VAL A N 1
ATOM 1589 C CA . VAL A 1 198 ? -4.740 -1.092 18.331 1.00 85.12 198 VAL A CA 1
ATOM 1590 C C . VAL A 1 198 ? -5.428 -0.983 16.965 1.00 85.12 198 VAL A C 1
ATOM 1592 O O . VAL A 1 198 ? -4.964 -1.577 15.988 1.00 85.12 198 VAL A O 1
ATOM 1595 N N . PRO A 1 199 ? -6.513 -0.192 16.845 1.00 84.31 199 PRO A N 1
ATOM 1596 C CA . PRO A 1 199 ? -7.258 -0.078 15.597 1.00 84.31 199 PRO A CA 1
ATOM 1597 C C . PRO A 1 199 ? -6.396 0.429 14.442 1.00 84.31 199 PRO A C 1
ATOM 1599 O O . PRO A 1 199 ? -5.865 1.542 14.495 1.00 84.31 199 PRO A O 1
ATOM 1602 N N . ASN A 1 200 ? -6.349 -0.356 13.365 1.00 84.19 200 ASN A N 1
ATOM 1603 C CA . ASN A 1 200 ? -5.667 -0.020 12.118 1.00 84.19 200 ASN A CA 1
ATOM 1604 C C . ASN A 1 200 ? -4.173 0.310 12.289 1.00 84.19 200 ASN A C 1
ATOM 1606 O O . ASN A 1 200 ? -3.685 1.236 11.640 1.00 84.19 200 ASN A O 1
ATOM 1610 N N . PHE A 1 201 ? -3.457 -0.408 13.166 1.00 87.62 201 PHE A N 1
ATOM 1611 C CA . PHE A 1 201 ? -2.066 -0.107 13.537 1.00 87.62 201 PHE A CA 1
ATOM 1612 C C . PHE A 1 201 ? -1.153 0.123 12.319 1.00 87.62 201 PHE A C 1
ATOM 1614 O O . PHE A 1 201 ? -0.558 1.193 12.184 1.00 87.62 201 PHE A O 1
ATOM 1621 N N . TRP A 1 202 ? -1.119 -0.823 11.373 1.00 87.12 202 TRP A N 1
ATOM 1622 C CA . TRP A 1 202 ? -0.300 -0.719 10.157 1.00 87.12 202 TRP A CA 1
ATOM 1623 C C . TRP A 1 202 ? -0.634 0.525 9.324 1.00 87.12 202 TRP A C 1
ATOM 1625 O O . TRP A 1 202 ? 0.231 1.352 9.025 1.00 87.12 202 TRP A O 1
ATOM 1635 N N . CYS A 1 203 ? -1.912 0.697 8.980 1.00 85.06 203 CYS A N 1
ATOM 1636 C CA . CYS A 1 203 ? -2.370 1.818 8.163 1.00 85.06 203 CYS A CA 1
ATOM 1637 C C . CYS A 1 203 ? -2.209 3.172 8.871 1.00 85.06 203 CYS A C 1
ATOM 1639 O O . CYS A 1 203 ? -2.096 4.203 8.207 1.00 85.06 203 CYS A O 1
ATOM 1641 N N . ARG A 1 204 ? -2.218 3.191 10.210 1.00 85.50 204 ARG A N 1
ATOM 1642 C CA . ARG A 1 204 ? -2.116 4.411 11.014 1.00 85.50 204 ARG A CA 1
ATOM 1643 C C . ARG A 1 204 ? -0.677 4.864 11.230 1.00 85.50 204 ARG A C 1
ATOM 1645 O O . ARG A 1 204 ? -0.464 6.078 11.190 1.00 85.50 204 ARG A O 1
ATOM 1652 N N . TYR A 1 205 ? 0.263 3.941 11.430 1.00 87.38 205 TYR A N 1
ATOM 1653 C CA . TYR A 1 205 ? 1.617 4.258 11.906 1.00 87.38 205 TYR A CA 1
ATOM 1654 C C . TYR A 1 205 ? 2.734 3.955 10.910 1.00 87.38 205 TYR A C 1
ATOM 1656 O O . TYR A 1 205 ? 3.718 4.687 10.875 1.00 87.38 205 TYR A O 1
ATOM 1664 N N . LEU A 1 206 ? 2.578 2.926 10.074 1.00 87.31 206 LEU A N 1
ATOM 1665 C CA . LEU A 1 206 ? 3.677 2.413 9.249 1.00 87.31 206 LEU A CA 1
ATOM 1666 C C . LEU A 1 206 ? 3.476 2.631 7.753 1.00 87.31 206 LEU A C 1
ATOM 1668 O O . LEU A 1 206 ? 4.452 2.798 7.038 1.00 87.31 206 LEU A O 1
ATOM 1672 N N . CYS A 1 207 ? 2.234 2.666 7.268 1.00 89.31 207 CYS A N 1
ATOM 1673 C CA . CYS A 1 207 ? 1.953 2.728 5.836 1.00 89.31 207 CYS A CA 1
ATOM 1674 C C . CYS A 1 207 ? 2.306 4.107 5.221 1.00 89.31 207 CYS A C 1
ATOM 1676 O O . CYS A 1 207 ? 1.560 5.071 5.444 1.00 89.31 207 CYS A O 1
ATOM 1678 N N . PRO A 1 208 ? 3.370 4.222 4.392 1.00 88.25 208 PRO A N 1
ATOM 1679 C CA . PRO A 1 208 ? 3.743 5.491 3.753 1.00 88.25 208 PRO A CA 1
ATOM 1680 C C . PRO A 1 208 ? 2.738 5.892 2.668 1.00 88.25 208 PRO A C 1
ATOM 1682 O O . PRO A 1 208 ? 2.451 7.067 2.461 1.00 88.25 208 PRO A O 1
ATOM 1685 N N . TYR A 1 209 ? 2.117 4.903 2.028 1.00 84.75 209 TYR A N 1
ATOM 1686 C CA . TYR A 1 209 ? 1.057 5.115 1.052 1.00 84.75 209 TYR A CA 1
ATOM 1687 C C . TYR A 1 209 ? -0.199 5.728 1.690 1.00 84.75 209 TYR A C 1
ATOM 1689 O O . TYR A 1 209 ? -0.786 6.668 1.160 1.00 84.75 209 TYR A O 1
ATOM 1697 N N . GLY A 1 210 ? -0.565 5.272 2.891 1.00 84.25 210 GLY A N 1
ATOM 1698 C CA . GLY A 1 210 ? -1.642 5.875 3.673 1.00 84.25 210 GLY A CA 1
ATOM 1699 C C . GLY A 1 210 ? -1.330 7.309 4.114 1.00 84.25 210 GLY A C 1
ATOM 1700 O O . GLY A 1 210 ? -2.255 8.112 4.246 1.00 84.25 210 GLY A O 1
ATOM 1701 N N . ALA A 1 211 ? -0.050 7.646 4.317 1.00 87.06 211 ALA A N 1
ATOM 1702 C CA . ALA A 1 211 ? 0.382 9.017 4.581 1.00 87.06 211 ALA A CA 1
ATOM 1703 C C . ALA A 1 211 ? 0.191 9.910 3.344 1.00 87.06 211 ALA A C 1
ATOM 1705 O O . ALA A 1 211 ? -0.439 10.961 3.465 1.00 87.06 211 ALA A O 1
ATOM 1706 N N . LEU A 1 212 ? 0.627 9.448 2.165 1.00 88.88 212 LEU A N 1
ATOM 1707 C CA . LEU A 1 212 ? 0.470 10.164 0.895 1.00 88.88 212 LEU A CA 1
ATOM 1708 C C . LEU A 1 212 ? -1.006 10.417 0.564 1.00 88.88 212 LEU A C 1
ATOM 1710 O O . LEU A 1 212 ? -1.421 11.563 0.389 1.00 88.88 212 LEU A O 1
ATOM 1714 N N . LEU A 1 213 ? -1.822 9.357 0.547 1.00 85.69 213 LEU A N 1
ATOM 1715 C CA . LEU A 1 213 ? -3.257 9.481 0.285 1.00 85.69 213 LEU A CA 1
ATOM 1716 C C . LEU A 1 213 ? -3.950 10.331 1.354 1.00 85.69 213 LEU A C 1
ATOM 1718 O O . LEU A 1 213 ? -4.848 11.105 1.042 1.00 85.69 213 LEU A O 1
ATOM 1722 N N . GLY A 1 214 ? -3.530 10.214 2.617 1.00 84.06 214 GLY A N 1
ATOM 1723 C CA . GLY A 1 214 ? -4.054 11.009 3.723 1.00 84.06 214 GLY A CA 1
ATOM 1724 C C . GLY A 1 214 ? -3.752 12.505 3.604 1.00 84.06 214 GLY A C 1
ATOM 1725 O O . GLY A 1 214 ? -4.581 13.312 4.029 1.00 84.06 214 GLY A O 1
ATOM 1726 N N . LEU A 1 215 ? -2.601 12.862 3.027 1.00 86.06 215 LEU A N 1
ATOM 1727 C CA . LEU A 1 215 ? -2.210 14.243 2.757 1.00 86.06 215 LEU A CA 1
ATOM 1728 C C . LEU A 1 215 ? -3.016 14.821 1.586 1.00 86.06 215 LEU A C 1
ATOM 1730 O O . LEU A 1 215 ? -3.610 15.886 1.724 1.00 86.06 215 LEU A O 1
ATOM 1734 N N . LEU A 1 216 ? -3.135 14.079 0.482 1.00 84.62 216 LEU A N 1
ATOM 1735 C CA . LEU A 1 216 ? -3.941 14.484 -0.681 1.00 84.62 216 LEU A CA 1
ATOM 1736 C C . LEU A 1 216 ? -5.427 14.622 -0.342 1.00 84.62 216 LEU A C 1
ATOM 1738 O O . LEU A 1 216 ? -6.092 15.568 -0.755 1.00 84.62 216 LEU A O 1
ATOM 1742 N N . ALA A 1 217 ? -5.923 13.733 0.511 1.00 81.94 217 ALA A N 1
ATOM 1743 C CA . ALA A 1 217 ? -7.254 13.788 1.092 1.00 81.94 217 ALA A CA 1
ATOM 1744 C C . ALA A 1 217 ? -7.549 15.092 1.865 1.00 81.94 217 ALA A C 1
ATOM 1746 O O . ALA A 1 217 ? -8.714 15.380 2.151 1.00 81.94 217 ALA A O 1
ATOM 1747 N N . TYR A 1 218 ? -6.543 15.880 2.257 1.00 79.62 218 TYR A N 1
ATOM 1748 C CA . TYR A 1 218 ? -6.776 17.191 2.865 1.00 79.62 218 TYR A CA 1
ATOM 1749 C C . TYR A 1 218 ? -7.278 18.225 1.848 1.00 79.62 218 TYR A C 1
ATOM 1751 O O . TYR A 1 218 ? -8.116 19.050 2.202 1.00 79.62 218 TYR A O 1
ATOM 1759 N N . ALA A 1 219 ? -6.833 18.123 0.592 1.00 81.06 219 ALA A N 1
ATOM 1760 C CA . ALA A 1 219 ? -7.256 18.973 -0.520 1.00 81.06 219 ALA A CA 1
ATOM 1761 C C . ALA A 1 219 ? -8.599 18.539 -1.145 1.00 81.06 219 ALA A C 1
ATOM 1763 O O . ALA A 1 219 ? -9.047 19.123 -2.126 1.00 81.06 219 ALA A O 1
ATOM 1764 N N . SER A 1 220 ? -9.245 17.505 -0.596 1.00 79.12 220 SER A N 1
ATOM 1765 C CA . SER A 1 220 ? -10.478 16.947 -1.150 1.00 79.12 220 SER A CA 1
ATOM 1766 C C . SER A 1 220 ? -11.669 17.911 -1.018 1.00 79.12 220 SER A C 1
ATOM 1768 O O . SER A 1 220 ? -11.952 18.358 0.100 1.00 79.12 220 SER A O 1
ATOM 1770 N N . PRO A 1 221 ? -12.427 18.173 -2.103 1.00 72.19 221 PRO A N 1
ATOM 1771 C CA . PRO A 1 221 ? -13.583 19.073 -2.077 1.00 72.19 221 PRO A CA 1
ATOM 1772 C C . PRO A 1 221 ? -14.781 18.485 -1.315 1.00 72.19 221 PRO A C 1
ATOM 1774 O O . PRO A 1 221 ? -15.610 19.225 -0.798 1.00 72.19 221 PRO A O 1
ATOM 1777 N N . LEU A 1 222 ? -14.858 17.157 -1.165 1.00 74.75 222 LEU A N 1
ATOM 1778 C CA . LEU A 1 222 ? -15.946 16.462 -0.459 1.00 74.75 222 LEU A CA 1
ATOM 1779 C C . LEU A 1 222 ? -15.685 16.333 1.057 1.00 74.75 222 LEU A C 1
ATOM 1781 O O . LEU A 1 222 ? -16.083 15.362 1.711 1.00 74.75 222 LEU A O 1
ATOM 1785 N N . LYS A 1 223 ? -14.983 17.306 1.649 1.00 66.75 223 LYS A N 1
ATOM 1786 C CA . LYS A 1 223 ? -14.659 17.307 3.079 1.00 66.75 223 LYS A CA 1
ATOM 1787 C C . LYS A 1 223 ? -15.907 17.611 3.910 1.00 66.75 223 LYS A C 1
ATOM 1789 O O . LYS A 1 223 ? -16.293 18.760 4.085 1.00 66.75 223 LYS A O 1
ATOM 1794 N N . VAL A 1 224 ? -16.476 16.576 4.525 1.00 68.50 224 VAL A N 1
ATOM 1795 C CA . VAL A 1 224 ? -17.502 16.747 5.563 1.00 68.50 224 VAL A CA 1
ATOM 1796 C C . VAL A 1 224 ? -16.860 17.385 6.801 1.00 68.50 224 VAL A C 1
ATOM 1798 O O . VAL A 1 224 ? -16.047 16.750 7.482 1.00 68.50 224 VAL A O 1
ATOM 1801 N N . SER A 1 225 ? -17.206 18.642 7.076 1.00 68.00 225 SER A N 1
ATOM 1802 C CA . SER A 1 225 ? -16.863 19.330 8.322 1.00 68.00 225 SER A CA 1
ATOM 1803 C C . SER A 1 225 ? -17.987 19.148 9.338 1.00 68.00 225 SER A C 1
ATOM 1805 O O . SER A 1 225 ? -19.160 19.115 8.971 1.00 68.00 225 SER A O 1
ATOM 1807 N N 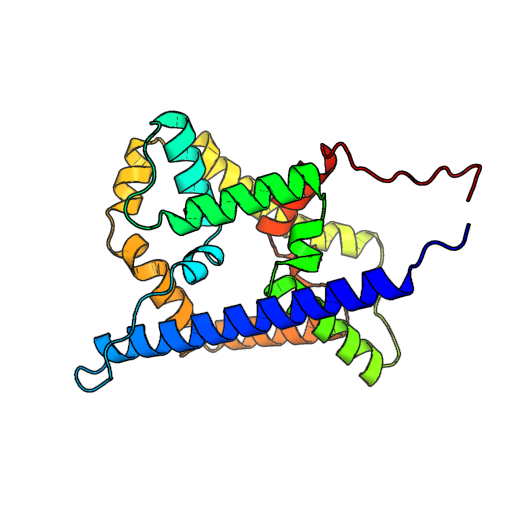. ARG A 1 226 ? -17.640 19.009 10.620 1.00 67.75 226 ARG A N 1
ATOM 1808 C CA . ARG A 1 226 ? -18.634 19.094 11.695 1.00 67.75 226 ARG A CA 1
ATOM 1809 C C . ARG A 1 226 ? -18.773 20.558 12.074 1.00 67.75 226 ARG A C 1
ATOM 1811 O O . ARG A 1 226 ? -17.759 21.186 12.364 1.00 67.75 226 ARG A O 1
ATOM 1818 N N . ASN A 1 227 ? -19.999 21.069 12.065 1.00 75.31 227 ASN A N 1
ATOM 1819 C CA . ASN A 1 227 ? -20.286 22.379 12.627 1.00 75.31 227 ASN A CA 1
ATOM 1820 C C . ASN A 1 227 ? -20.434 22.220 14.152 1.00 75.31 227 ASN A C 1
ATOM 1822 O O . ASN A 1 227 ? -21.391 21.568 14.565 1.00 75.31 227 ASN A O 1
ATOM 1826 N N . PRO A 1 228 ? -19.507 22.741 14.976 1.00 74.75 228 PRO A N 1
ATOM 1827 C CA . PRO A 1 228 ? -19.564 22.596 16.430 1.00 74.75 228 PRO A CA 1
ATOM 1828 C C . PRO A 1 228 ? -20.795 23.256 17.065 1.00 74.75 228 PRO A C 1
ATOM 1830 O O . PRO A 1 228 ? -21.198 22.828 18.136 1.00 74.75 228 PRO A O 1
ATOM 1833 N N . GLU A 1 229 ? -21.415 24.238 16.409 1.00 72.38 229 GLU A N 1
ATOM 1834 C CA . GLU A 1 229 ? -22.616 24.915 16.922 1.00 72.38 229 GLU A CA 1
ATOM 1835 C C . GLU A 1 229 ? -23.900 24.103 16.700 1.00 72.38 229 GLU A C 1
ATOM 1837 O O . GLU A 1 229 ? -24.897 24.310 17.383 1.00 72.38 229 GLU A O 1
ATOM 1842 N N . ALA A 1 230 ? -23.880 23.159 15.755 1.00 69.88 230 ALA A N 1
ATOM 1843 C CA . ALA A 1 230 ? -25.026 22.322 15.402 1.00 69.88 230 ALA A CA 1
ATOM 1844 C C . ALA A 1 230 ? -24.908 20.875 15.924 1.00 69.88 230 ALA A C 1
ATOM 1846 O O . ALA A 1 230 ? -25.689 20.019 15.498 1.00 69.88 230 ALA A O 1
ATOM 1847 N N . CYS A 1 231 ? -23.894 20.571 16.747 1.00 58.72 231 CYS A N 1
ATOM 1848 C CA . CYS A 1 231 ? -23.474 19.205 17.075 1.00 58.72 231 CYS A CA 1
ATOM 1849 C C . CYS A 1 231 ? -23.705 18.806 18.532 1.00 58.72 231 CYS A C 1
ATOM 1851 O O . CYS A 1 231 ? -23.576 19.674 19.417 1.00 58.72 231 CYS A O 1
#

Foldseek 3Di:
DDDPPVVVVVVLVVLLVVLLVVVVVLLVLCVLCLVCVVDVPGDHGDNDLVLLCVVQLLLLLQCVLCVVPVDGQPQNNSNVVSNVVLLVCLQAVNCCCLRRNDNLSSLLQVQQVVLCVVVVDADDDDPVVLVVLQVQLQVVLVVSCCCSVPVDDSVNSVVVSPDPCNNCVSVVVSVCVVDPDPVRVVVVVVQSVVSNRHRSSCLRRPHNSNVVSNVSSVNHPPDDDDDPVVD

Sequence (231 aa):
MDYPRRQIKWTRYAVQVAVLAICAWAGWQFYHFVLHYAHPSAPPGVRPPSVEGFLPIGGFMALKYFLLTRIIDPIHPAGFIIFAGALLTALFARKGFCSWVCPVGSLSEYAWRLGRKITGRVWRLPKWADYTLMSPKYLIMGAFFFVIGITMTPTMILMFFIQDYYKIVDVKMLMFFLDPSMLAASVVIALTATSLFVPNFWCRYLCPYGALLGLLAYASPLKVSRNPEAC

InterPro domains:
  IPR017896 4Fe-4S ferredoxin-type, iron-sulphur binding domain [PF12801] (76-120)
  IPR017896 4Fe-4S ferredoxin-type, iron-sulphur binding domain [PF12801] (184-224)
  IPR052378 Nitrous-oxide reductase regulator [PTHR30224] (7-231)

pLDDT: mean 84.66, std 8.56, range [38.5, 93.38]

Radius of gyration: 19.69 Å; chains: 1; bounding box: 52×54×47 Å